Protein AF-A0A6P0WKL6-F1 (afdb_monomer)

pLDDT: mean 79.98, std 20.11, range [25.52, 97.69]

Secondary structure (DSSP, 8-state):
---PPPP---S--HHHHHHTTHHHHHHHHHHHHHHHHHHHTTS-TT-HHHHHHHHHHHHHHTTT-HHHHHHHHHHHHHHHHHS---HHHHHHHHHHHHHHS---HHHHHHHHHHHHHHHHHHT--SS-HHHHHHHHHHHHHHHHHHHHHHHHHHHHHHHS---HHHHHHHHH---HHHHHHHHHHHHH-S-HHHHHHHHTT-

Sequence (202 aa):
MSFFFPTVHGLIDTHLMKKFGLVSAFSILNSQFSILNSQFSILHFLNPFAIMTMAHLTTLMTQGKPQVRRQGKWELVRRLLEKGYHQEDIRKLFRLLDWMMTLPEELQLSFEEQLSRYQQERRMPLLSHMEIRGMQRGIKQGTLQNARESVLEVLTVRFEVVPSEMIEAINQIEDVSVLKQLHRQAIAISSMVEFQQLLSQS

Radius of gyration: 26.89 Å; Cα contacts (8 Å, |Δi|>4): 106; chains: 1; bounding box: 66×45×66 Å

Mean predicted aligned error: 13.55 Å

Foldseek 3Di:
DDDDDDDDDDDDPPVVCVVVCVVVVVVVVVVVLVVLVVVLVPPPLPDLVSLLVQLLVLQVVCVVPQVSLLVSLLVSLVSLQVDPDDLVVNLVSNVSSPVSSDHDPVSVVVSVVVVVVVCVVVVNDSDDPVRVVVVVVVVLVVLLVVLLVLLVVLLCVQVVDDDPVVNVLSVPDSDSVVSVVLNVCSNVDDDPVVSVVVSVVD

Structure (mmCIF, N/CA/C/O backbone):
data_AF-A0A6P0WKL6-F1
#
_entry.id   AF-A0A6P0WKL6-F1
#
loop_
_atom_site.group_PDB
_atom_site.id
_atom_site.type_symbol
_atom_site.label_atom_id
_atom_site.label_alt_id
_atom_site.label_comp_id
_atom_site.label_asym_id
_atom_site.label_entity_id
_atom_site.label_seq_id
_atom_site.pdbx_PDB_ins_code
_atom_site.Cartn_x
_atom_site.Cartn_y
_atom_site.Cartn_z
_atom_site.occupancy
_atom_site.B_iso_or_equiv
_atom_site.auth_seq_id
_atom_site.auth_comp_id
_atom_site.auth_asym_id
_atom_site.auth_atom_id
_atom_site.pdbx_PDB_model_num
ATOM 1 N N . MET A 1 1 ? 37.614 -3.689 -23.099 1.00 32.69 1 MET A N 1
ATOM 2 C CA . MET A 1 1 ? 37.334 -4.281 -21.774 1.00 32.69 1 MET A CA 1
ATOM 3 C C . MET A 1 1 ? 36.076 -5.120 -21.906 1.00 32.69 1 MET A C 1
ATOM 5 O O . MET A 1 1 ? 34.991 -4.574 -22.050 1.00 32.69 1 MET A O 1
ATOM 9 N N . SER A 1 2 ? 36.254 -6.432 -22.012 1.00 27.62 2 SER A N 1
ATOM 10 C CA . SER A 1 2 ? 35.192 -7.398 -22.295 1.00 27.62 2 SER A CA 1
ATOM 11 C C . SER A 1 2 ? 34.494 -7.771 -20.989 1.00 27.62 2 SER A C 1
ATOM 13 O O . SER A 1 2 ? 35.140 -8.315 -20.099 1.00 27.62 2 SER A O 1
ATOM 15 N N . PHE A 1 3 ? 33.201 -7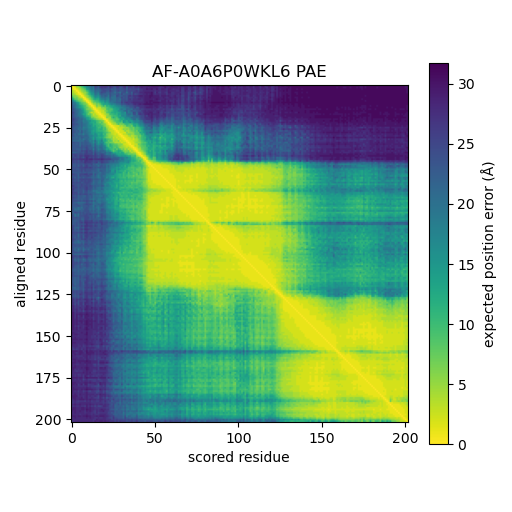.471 -20.853 1.00 27.50 3 PHE A N 1
ATOM 16 C CA . PHE A 1 3 ? 32.415 -7.923 -19.704 1.00 27.50 3 PHE A CA 1
ATOM 17 C C . PHE A 1 3 ? 31.776 -9.278 -20.013 1.00 27.50 3 PHE A C 1
ATOM 19 O O . PHE A 1 3 ? 30.907 -9.401 -20.873 1.00 27.50 3 PHE A O 1
ATOM 26 N N . PHE A 1 4 ? 32.270 -10.289 -19.306 1.00 25.52 4 PHE A N 1
ATOM 27 C CA . PHE A 1 4 ? 31.799 -11.666 -19.277 1.00 25.52 4 PHE A CA 1
ATOM 28 C C . PHE A 1 4 ? 30.691 -11.762 -18.216 1.00 25.52 4 PHE A C 1
ATOM 30 O O . PHE A 1 4 ? 30.934 -11.413 -17.062 1.00 25.52 4 PHE A O 1
ATOM 37 N N . PHE A 1 5 ? 29.486 -12.204 -18.580 1.00 27.88 5 PHE A N 1
ATOM 38 C CA . PHE A 1 5 ? 28.443 -12.543 -17.602 1.00 27.88 5 PHE A CA 1
ATOM 39 C C . PHE A 1 5 ? 28.405 -14.066 -17.402 1.00 27.88 5 PHE A C 1
ATOM 41 O O . PHE A 1 5 ? 28.408 -14.794 -18.396 1.00 27.88 5 PHE A O 1
ATOM 48 N N . PRO A 1 6 ? 28.381 -14.564 -16.152 1.00 31.72 6 PRO A N 1
ATOM 49 C CA . PRO A 1 6 ? 28.393 -15.991 -15.871 1.00 31.72 6 PRO A CA 1
ATOM 50 C C . PRO A 1 6 ? 27.015 -16.614 -16.118 1.00 31.72 6 PRO A C 1
ATOM 52 O O . PRO A 1 6 ? 25.974 -16.067 -15.753 1.00 31.72 6 PRO A O 1
ATOM 55 N N . THR A 1 7 ? 27.028 -17.787 -16.740 1.00 32.84 7 THR A N 1
ATOM 56 C CA . THR A 1 7 ? 25.864 -18.623 -17.028 1.00 32.84 7 THR A CA 1
ATOM 57 C C . THR A 1 7 ? 25.325 -19.235 -15.735 1.00 32.84 7 THR A C 1
ATOM 59 O O . THR A 1 7 ? 26.005 -20.040 -15.103 1.00 32.84 7 THR A O 1
ATOM 62 N N . VAL A 1 8 ? 24.087 -18.914 -15.354 1.00 35.00 8 VAL A N 1
ATOM 63 C CA . VAL A 1 8 ? 23.354 -19.690 -14.342 1.00 35.00 8 VAL A CA 1
ATOM 64 C C . VAL A 1 8 ? 22.876 -20.979 -15.014 1.00 35.00 8 VAL A C 1
ATOM 66 O O . VAL A 1 8 ? 21.925 -20.980 -15.792 1.00 35.00 8 VAL A O 1
ATOM 69 N N . HIS A 1 9 ? 23.599 -22.070 -14.771 1.00 39.22 9 HIS A N 1
ATOM 70 C CA . HIS A 1 9 ? 23.202 -23.431 -15.126 1.00 39.22 9 HIS A CA 1
ATOM 71 C C . HIS A 1 9 ? 22.378 -24.007 -13.970 1.00 39.22 9 HIS A C 1
ATOM 73 O O . HIS A 1 9 ? 22.909 -24.213 -12.882 1.00 39.22 9 HIS A O 1
ATOM 79 N N . GLY A 1 10 ? 21.088 -24.263 -14.195 1.00 33.56 10 GLY A N 1
ATOM 80 C CA . GLY A 1 10 ? 20.245 -24.927 -13.203 1.00 33.56 10 GLY A CA 1
ATOM 81 C C . GLY A 1 10 ? 18.769 -24.982 -13.584 1.00 33.56 10 GLY A C 1
ATOM 82 O O . GLY A 1 10 ? 18.023 -24.065 -13.268 1.00 33.56 10 GLY A O 1
ATOM 83 N N . LEU A 1 11 ? 18.374 -26.095 -14.213 1.00 39.62 11 LEU A N 1
ATOM 84 C CA . LEU A 1 11 ? 17.009 -26.645 -14.276 1.00 39.62 11 LEU A CA 1
ATOM 85 C C . LEU A 1 11 ? 15.924 -25.845 -15.020 1.00 39.62 11 LEU A C 1
ATOM 87 O O . LEU A 1 11 ? 14.875 -25.545 -14.465 1.00 39.62 11 LEU A O 1
ATOM 91 N N . ILE A 1 12 ? 16.102 -25.635 -16.327 1.00 39.91 12 ILE A N 1
ATOM 92 C CA . ILE A 1 12 ? 14.967 -25.647 -17.267 1.00 39.91 12 ILE A CA 1
ATOM 93 C C . ILE A 1 12 ? 15.423 -26.415 -18.509 1.00 39.91 12 ILE A C 1
ATOM 95 O O . ILE A 1 12 ? 16.375 -26.004 -19.174 1.00 39.91 12 ILE A O 1
ATOM 99 N N . ASP A 1 13 ? 14.778 -27.546 -18.800 1.00 41.06 13 ASP A N 1
ATOM 100 C CA . ASP A 1 13 ? 15.107 -28.405 -19.940 1.00 41.06 13 ASP A CA 1
ATOM 101 C C . ASP A 1 13 ? 15.069 -27.617 -21.258 1.00 41.06 13 ASP A C 1
ATOM 103 O O . ASP A 1 13 ? 14.016 -27.335 -21.840 1.00 41.06 13 ASP A O 1
ATOM 107 N N . THR A 1 14 ? 16.257 -27.302 -21.774 1.00 46.88 14 THR A N 1
ATOM 108 C CA . THR A 1 14 ? 16.478 -26.632 -23.067 1.00 46.88 14 THR A CA 1
ATOM 109 C C . THR A 1 14 ? 15.868 -27.411 -24.237 1.00 46.88 14 THR A C 1
ATOM 111 O O . THR A 1 14 ? 15.530 -26.836 -25.276 1.00 46.88 14 THR A O 1
ATOM 114 N N . HIS A 1 15 ? 15.654 -28.713 -24.047 1.00 41.97 15 HIS A N 1
ATOM 115 C CA . HIS A 1 15 ? 14.990 -29.597 -24.993 1.00 41.97 15 HIS A CA 1
ATOM 116 C C . HIS A 1 15 ? 13.472 -29.356 -25.077 1.00 41.97 15 HIS A C 1
ATOM 118 O O . HIS A 1 15 ? 12.895 -29.445 -26.164 1.00 41.97 15 HIS A O 1
ATOM 124 N N . LEU A 1 16 ? 12.828 -28.988 -23.962 1.00 44.69 16 LEU A N 1
ATOM 125 C CA . LEU A 1 16 ? 11.401 -28.656 -23.917 1.00 44.69 16 LEU A CA 1
ATOM 126 C C . LEU A 1 16 ? 11.142 -27.292 -24.571 1.00 44.69 16 LEU A C 1
ATOM 128 O O . LEU A 1 16 ? 10.207 -27.146 -25.355 1.00 44.69 16 LEU A O 1
ATOM 132 N N . MET A 1 17 ? 12.024 -26.312 -24.349 1.00 39.69 17 MET A N 1
ATOM 133 C CA . MET A 1 17 ? 11.878 -24.970 -24.931 1.00 39.69 17 MET A CA 1
ATOM 134 C C . MET A 1 17 ? 12.090 -24.927 -26.454 1.00 39.69 17 MET A C 1
ATOM 136 O O . MET A 1 17 ? 11.450 -24.122 -27.136 1.00 39.69 17 MET A O 1
ATOM 140 N N . LYS A 1 18 ? 12.942 -25.803 -27.013 1.00 44.91 18 LYS A N 1
ATOM 141 C CA . LYS A 1 18 ? 13.108 -25.943 -28.473 1.00 44.91 18 LYS A CA 1
ATOM 142 C C . LYS A 1 18 ? 11.879 -26.556 -29.150 1.00 44.91 18 LYS A C 1
ATOM 144 O O . LYS A 1 18 ? 11.554 -26.156 -30.263 1.00 44.91 18 LYS A O 1
ATOM 149 N N . LYS A 1 19 ? 11.173 -27.476 -28.480 1.00 47.38 19 LYS A N 1
ATOM 150 C CA . LYS A 1 19 ? 9.998 -28.168 -29.039 1.00 47.38 19 LYS A CA 1
ATOM 151 C C . LYS A 1 19 ? 8.784 -27.244 -29.229 1.00 47.38 19 LYS A C 1
ATOM 153 O O . LYS A 1 19 ? 7.954 -27.515 -30.087 1.00 47.38 19 LYS A O 1
ATOM 158 N N . PHE A 1 20 ? 8.714 -26.140 -28.481 1.00 46.84 20 PHE A N 1
ATOM 159 C CA . PHE A 1 20 ? 7.606 -25.173 -28.522 1.00 46.84 20 PHE A CA 1
ATOM 160 C C . PHE A 1 20 ? 7.958 -23.815 -29.164 1.00 46.84 20 PHE A C 1
ATOM 162 O O . PHE A 1 20 ? 7.172 -22.877 -29.069 1.00 46.84 20 PHE A O 1
ATOM 169 N N . GLY A 1 21 ? 9.129 -23.661 -29.801 1.00 42.75 21 GLY A N 1
ATOM 170 C CA . GLY A 1 21 ? 9.501 -22.408 -30.489 1.00 42.75 21 GLY A CA 1
ATOM 171 C C . GLY A 1 21 ? 9.683 -21.185 -29.572 1.00 42.75 21 GLY A C 1
ATOM 172 O O . GLY A 1 21 ? 9.778 -20.055 -30.046 1.00 42.75 21 GLY A O 1
ATOM 173 N N . LEU A 1 22 ? 9.758 -21.382 -28.254 1.00 41.47 22 LEU A N 1
ATOM 174 C CA . LEU A 1 22 ? 9.802 -20.285 -27.280 1.00 41.47 22 LEU A CA 1
ATOM 175 C C . LEU A 1 22 ? 11.156 -19.556 -27.271 1.00 41.47 22 LEU A C 1
ATOM 177 O O . LEU A 1 22 ? 11.210 -18.361 -26.984 1.00 41.47 22 LEU A O 1
ATOM 181 N N . VAL A 1 23 ? 12.242 -20.241 -27.652 1.00 44.62 23 VAL A N 1
ATOM 182 C CA . VAL A 1 23 ? 13.595 -19.654 -27.725 1.00 44.62 23 VAL A CA 1
ATOM 183 C C . VAL A 1 23 ? 13.702 -18.611 -28.844 1.00 44.62 23 VAL A C 1
ATOM 185 O O . VAL A 1 23 ? 14.289 -17.551 -28.632 1.00 44.62 23 VAL A O 1
ATOM 188 N N . SER A 1 24 ? 13.101 -18.867 -30.013 1.00 44.03 24 SER A N 1
ATOM 189 C CA . SER A 1 24 ? 13.113 -17.908 -31.126 1.00 44.03 24 SER A CA 1
ATOM 190 C C . SER A 1 24 ? 12.190 -16.727 -30.851 1.00 44.03 24 SER A C 1
ATOM 192 O O . SER A 1 24 ? 12.566 -15.588 -31.102 1.00 44.03 24 SER A O 1
ATOM 194 N N . ALA A 1 25 ? 11.018 -16.962 -30.254 1.00 39.62 25 ALA A N 1
ATOM 195 C CA . ALA A 1 25 ? 10.121 -15.885 -29.856 1.00 39.62 25 ALA A CA 1
ATOM 196 C C . ALA A 1 25 ? 10.793 -14.933 -28.852 1.00 39.62 25 ALA A C 1
ATOM 198 O O . ALA A 1 25 ? 10.660 -13.720 -28.987 1.00 39.62 25 ALA A O 1
ATOM 199 N N . PHE A 1 26 ? 11.563 -15.462 -27.894 1.00 44.88 26 PHE A N 1
ATOM 200 C CA . PHE A 1 26 ? 12.317 -14.657 -26.931 1.00 44.88 26 PHE A CA 1
ATOM 201 C C . PHE A 1 26 ? 13.481 -13.892 -27.584 1.00 44.88 26 PHE A C 1
ATOM 203 O O . PHE A 1 26 ? 13.660 -12.706 -27.313 1.00 44.88 26 PHE A O 1
ATOM 210 N N . SER A 1 27 ? 14.239 -14.513 -28.499 1.00 43.62 27 SER A N 1
ATOM 211 C CA . SER A 1 27 ? 15.333 -13.825 -29.206 1.00 43.62 27 SER A CA 1
ATOM 212 C C . SER A 1 27 ? 14.828 -12.742 -30.163 1.00 43.62 27 SER A C 1
ATOM 214 O O . SER A 1 27 ? 15.423 -11.670 -30.245 1.00 43.62 27 SER A O 1
ATOM 216 N N . ILE A 1 28 ? 13.717 -12.995 -30.861 1.00 51.38 28 ILE A N 1
ATOM 217 C CA . ILE A 1 28 ? 13.076 -12.044 -31.778 1.00 51.38 28 ILE A CA 1
ATOM 218 C C . ILE A 1 28 ? 12.510 -10.865 -30.992 1.00 51.38 28 ILE A C 1
ATOM 220 O O . ILE A 1 28 ? 12.702 -9.721 -31.388 1.00 51.38 28 ILE A O 1
ATOM 224 N N . LEU A 1 29 ? 11.868 -11.119 -29.853 1.00 53.69 29 LEU A N 1
ATOM 225 C CA . LEU A 1 29 ? 11.311 -10.062 -29.015 1.00 53.69 29 LEU A CA 1
ATOM 226 C C . LEU A 1 29 ? 12.414 -9.205 -28.378 1.00 53.69 29 LEU A C 1
ATOM 228 O O . LEU A 1 29 ? 12.297 -7.985 -28.371 1.00 53.69 29 LEU A O 1
ATOM 232 N N . ASN A 1 30 ? 13.526 -9.815 -27.952 1.00 52.91 30 ASN A N 1
ATOM 233 C CA . ASN A 1 30 ? 14.712 -9.082 -27.494 1.00 52.91 30 ASN A CA 1
ATOM 234 C C . ASN A 1 30 ? 15.363 -8.268 -28.619 1.00 52.91 30 ASN A C 1
ATOM 236 O O . ASN A 1 30 ? 15.808 -7.145 -28.393 1.00 52.91 30 ASN A O 1
ATOM 240 N N . SER A 1 31 ? 15.391 -8.801 -29.842 1.00 56.03 31 SER A N 1
ATOM 241 C CA . SER A 1 31 ? 15.875 -8.077 -31.018 1.00 56.03 31 SER A CA 1
ATOM 242 C C . SER A 1 31 ? 14.968 -6.890 -31.359 1.00 56.03 31 SER A C 1
ATOM 244 O O . SER A 1 31 ? 15.469 -5.784 -31.538 1.00 56.03 31 SER A O 1
ATOM 246 N N . GLN A 1 32 ? 13.643 -7.061 -31.341 1.00 54.44 32 GLN A N 1
ATOM 247 C CA . GLN A 1 32 ? 12.685 -5.967 -31.536 1.00 54.44 32 GLN A CA 1
ATOM 248 C C . GLN A 1 32 ? 12.795 -4.909 -30.433 1.00 54.44 32 GLN A C 1
ATOM 250 O O . GLN A 1 32 ? 12.773 -3.717 -30.732 1.00 54.44 32 GLN A O 1
ATOM 255 N N . PHE A 1 33 ? 13.004 -5.321 -29.180 1.00 57.12 33 PHE A N 1
ATOM 256 C CA . PHE A 1 33 ? 13.246 -4.403 -28.066 1.00 57.12 33 PHE A CA 1
ATOM 257 C C . PHE A 1 33 ? 14.570 -3.640 -28.229 1.00 57.12 33 PHE A C 1
ATOM 259 O O . PHE A 1 33 ? 14.638 -2.440 -27.968 1.00 57.12 33 PHE A O 1
ATOM 266 N N . SER A 1 34 ? 15.621 -4.304 -28.721 1.00 54.59 34 SER A N 1
ATOM 267 C CA . SER A 1 34 ? 16.910 -3.683 -29.053 1.00 54.59 34 SER A CA 1
ATOM 268 C C . SER A 1 34 ? 16.786 -2.663 -30.193 1.00 54.59 34 SER A C 1
ATOM 270 O O . SER A 1 34 ? 17.328 -1.562 -30.090 1.00 54.59 34 SER A O 1
ATOM 272 N N . ILE A 1 35 ? 16.011 -2.979 -31.233 1.00 56.84 35 ILE A N 1
ATOM 273 C CA . ILE A 1 35 ? 15.744 -2.089 -32.373 1.00 56.84 35 ILE A CA 1
ATOM 274 C C . ILE A 1 35 ? 14.929 -0.871 -31.931 1.00 56.84 35 ILE A C 1
ATOM 276 O O . ILE A 1 35 ? 15.291 0.257 -32.263 1.00 56.84 35 ILE A O 1
ATOM 280 N N . LEU A 1 36 ? 13.882 -1.074 -31.128 1.00 55.75 36 LEU A N 1
ATOM 281 C CA . LEU A 1 36 ? 13.100 0.014 -30.545 1.00 55.75 36 LEU A CA 1
ATOM 282 C C . LEU A 1 36 ? 13.996 0.905 -29.674 1.00 55.75 36 LEU A C 1
ATOM 284 O O . LEU A 1 36 ? 14.029 2.119 -29.823 1.00 55.75 36 LEU A O 1
ATOM 288 N N . ASN A 1 37 ? 14.831 0.309 -28.828 1.00 55.28 37 ASN A N 1
ATOM 289 C CA . ASN A 1 37 ? 15.793 1.060 -28.031 1.00 55.28 37 ASN A CA 1
ATOM 290 C C . ASN A 1 37 ? 16.779 1.871 -28.882 1.00 55.28 37 ASN A C 1
ATOM 292 O O . ASN A 1 37 ? 17.113 2.992 -28.508 1.00 55.28 37 ASN A O 1
ATOM 296 N N . SER A 1 38 ? 17.219 1.337 -30.023 1.00 55.62 38 SER A N 1
ATOM 297 C CA . SER A 1 38 ? 18.120 2.026 -30.947 1.00 55.62 38 SER A CA 1
ATOM 298 C C . SER A 1 38 ? 17.438 3.206 -31.651 1.00 55.62 38 SER A C 1
ATOM 300 O O . SER A 1 38 ? 17.971 4.312 -31.605 1.00 55.62 38 SER A O 1
ATOM 302 N N . GLN A 1 39 ? 16.234 3.025 -32.206 1.00 52.44 39 GLN A N 1
ATOM 303 C CA . GLN A 1 39 ? 15.504 4.078 -32.931 1.00 52.44 39 GLN A CA 1
ATOM 304 C C . GLN A 1 39 ? 15.119 5.266 -32.035 1.00 52.44 39 GLN A C 1
ATOM 306 O O . GLN A 1 39 ? 15.159 6.415 -32.468 1.00 52.44 39 GLN A O 1
ATOM 311 N N . PHE A 1 40 ? 14.822 5.014 -30.758 1.00 55.62 40 PHE A N 1
ATOM 312 C CA . PHE A 1 40 ? 14.459 6.062 -29.800 1.00 55.62 40 PHE A CA 1
ATOM 313 C C . PHE A 1 40 ? 15.667 6.757 -29.151 1.00 55.62 40 PHE A C 1
ATOM 315 O O . PHE A 1 40 ? 15.492 7.798 -28.522 1.00 55.62 40 PHE A O 1
ATOM 322 N N . SER A 1 41 ? 16.895 6.268 -29.374 1.00 50.41 41 SER A N 1
ATOM 323 C CA . SER A 1 41 ? 18.142 6.988 -29.042 1.00 50.41 41 SER A CA 1
ATOM 324 C C . SER A 1 41 ? 18.213 8.370 -29.703 1.00 50.41 41 SER A C 1
ATOM 326 O O . SER A 1 41 ? 18.932 9.252 -29.250 1.00 50.41 41 S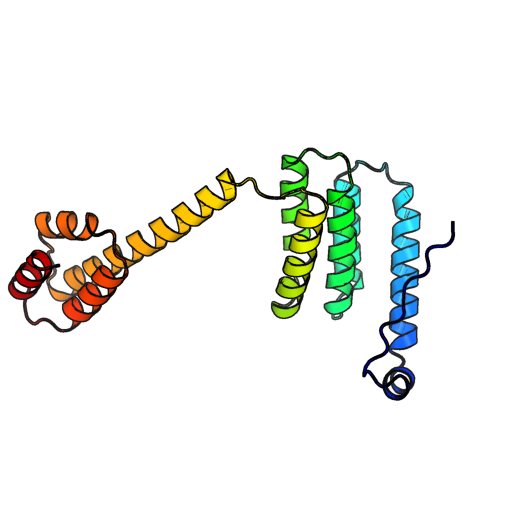ER A O 1
ATOM 328 N N . ILE A 1 42 ? 17.486 8.544 -30.808 1.00 47.16 42 ILE A N 1
ATOM 329 C CA . ILE A 1 42 ? 17.488 9.753 -31.635 1.00 47.16 42 ILE A CA 1
ATOM 330 C C . ILE A 1 42 ? 16.551 10.827 -31.043 1.00 47.16 42 ILE A C 1
ATOM 332 O O . ILE A 1 42 ? 16.693 12.013 -31.338 1.00 47.16 42 ILE A O 1
ATOM 336 N N . LEU A 1 43 ? 15.630 10.451 -30.146 1.00 47.28 43 LEU A N 1
ATOM 337 C CA . LEU A 1 43 ? 14.780 11.391 -29.418 1.00 47.28 43 LEU A CA 1
ATOM 338 C C . LEU A 1 43 ? 15.515 11.863 -28.158 1.00 47.28 43 LEU A C 1
ATOM 340 O O . LEU A 1 43 ? 15.853 11.075 -27.280 1.00 47.28 43 LEU A O 1
ATOM 344 N N . HIS A 1 44 ? 15.781 13.168 -28.100 1.00 52.59 44 HIS A N 1
ATOM 345 C CA . HIS A 1 44 ? 16.633 13.838 -27.116 1.00 52.59 44 HIS A CA 1
ATOM 346 C C . HIS A 1 44 ? 16.504 13.263 -25.688 1.00 52.59 44 HIS A C 1
ATOM 348 O O . HIS A 1 44 ? 15.435 13.274 -25.074 1.00 52.59 44 HIS A O 1
ATOM 354 N N . PHE A 1 45 ? 17.632 12.777 -25.165 1.00 53.16 45 PHE A N 1
ATOM 355 C CA . PHE A 1 45 ? 17.818 11.875 -24.019 1.00 53.16 45 PHE A CA 1
ATOM 356 C C . PHE A 1 45 ? 17.391 12.373 -22.622 1.00 53.16 45 PHE A C 1
ATOM 358 O O . PHE A 1 45 ? 17.765 11.751 -21.624 1.00 53.16 45 PHE A O 1
ATOM 365 N N . LEU A 1 46 ? 16.610 13.449 -22.552 1.00 59.06 46 LEU A N 1
ATOM 366 C CA . LEU A 1 46 ? 15.996 14.012 -21.345 1.00 59.06 46 LEU A CA 1
ATOM 367 C C . LEU A 1 46 ? 14.485 14.237 -21.511 1.00 59.06 46 LEU A C 1
ATOM 369 O O . LEU A 1 46 ? 13.846 14.780 -20.614 1.00 59.06 46 LEU A O 1
ATOM 373 N N . ASN A 1 47 ? 13.875 13.812 -22.620 1.00 77.62 47 ASN A N 1
ATOM 374 C CA . ASN A 1 47 ? 12.461 14.065 -22.855 1.00 77.62 47 ASN A CA 1
ATOM 375 C C . ASN A 1 47 ? 11.560 13.043 -22.112 1.00 77.62 47 ASN A C 1
ATOM 377 O O . ASN A 1 47 ? 11.544 11.871 -22.500 1.00 77.62 47 ASN A O 1
ATOM 381 N N . PRO A 1 48 ? 10.762 13.455 -21.102 1.00 79.50 48 PRO A N 1
ATOM 382 C CA . PRO A 1 48 ? 9.823 12.561 -20.416 1.00 79.50 48 PRO A CA 1
ATOM 383 C C . PRO A 1 48 ? 8.816 11.901 -21.370 1.00 79.50 48 PRO A C 1
ATOM 385 O O . PRO A 1 48 ? 8.445 10.747 -21.164 1.00 79.50 48 PRO A O 1
ATOM 388 N N . PHE A 1 49 ? 8.431 12.571 -22.460 1.00 81.19 49 PHE A N 1
ATOM 389 C CA . PHE A 1 49 ? 7.538 12.006 -23.473 1.00 81.19 49 PHE A CA 1
ATOM 390 C C . PHE A 1 49 ? 8.150 10.798 -24.186 1.00 81.19 49 PHE A C 1
ATOM 392 O O . PHE A 1 49 ? 7.424 9.873 -24.534 1.00 81.19 49 PHE A O 1
ATOM 399 N N . ALA A 1 50 ? 9.474 10.748 -24.365 1.00 81.56 50 ALA A N 1
ATOM 400 C CA . ALA A 1 50 ? 10.125 9.585 -24.967 1.00 81.56 50 ALA A CA 1
ATOM 401 C C . ALA A 1 50 ? 9.984 8.346 -24.068 1.00 81.56 50 ALA A C 1
ATOM 403 O O . ALA A 1 50 ? 9.651 7.267 -24.554 1.00 81.56 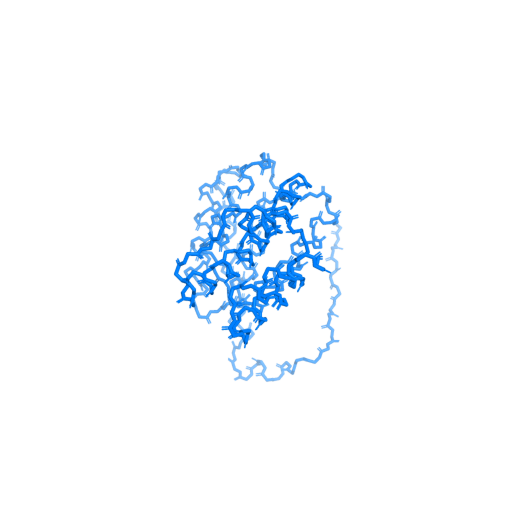50 ALA A O 1
ATOM 404 N N . ILE A 1 51 ? 10.159 8.512 -22.752 1.00 83.44 51 ILE A N 1
ATOM 405 C CA . ILE A 1 51 ? 9.965 7.438 -21.767 1.00 83.44 51 ILE A CA 1
ATOM 406 C C . ILE A 1 51 ? 8.510 6.958 -21.783 1.00 83.44 51 ILE A C 1
ATOM 408 O O . ILE A 1 51 ? 8.264 5.752 -21.819 1.00 83.44 51 ILE A O 1
ATOM 412 N N . MET A 1 52 ? 7.552 7.887 -21.825 1.00 87.38 52 MET A N 1
ATOM 413 C CA . MET A 1 52 ? 6.128 7.547 -21.865 1.00 87.38 52 MET A CA 1
ATOM 414 C C . MET A 1 52 ? 5.731 6.816 -23.151 1.00 87.38 52 MET A C 1
ATOM 416 O O . MET A 1 52 ? 5.029 5.809 -23.092 1.00 87.38 52 MET A O 1
ATOM 420 N N . THR A 1 53 ? 6.221 7.266 -24.307 1.00 87.25 53 THR A N 1
ATOM 421 C CA . THR A 1 53 ? 5.987 6.590 -25.590 1.00 87.25 53 THR A CA 1
ATOM 422 C C . THR A 1 53 ? 6.566 5.180 -25.575 1.00 87.25 53 THR A C 1
ATOM 424 O O . THR A 1 53 ? 5.894 4.233 -25.975 1.00 87.25 53 THR A O 1
ATOM 427 N N . MET A 1 54 ? 7.781 5.010 -25.048 1.00 85.19 54 MET A N 1
ATOM 428 C CA . MET A 1 54 ? 8.402 3.691 -24.928 1.00 85.19 54 MET A CA 1
ATOM 429 C C . MET A 1 54 ? 7.618 2.763 -24.003 1.00 85.19 54 MET A C 1
ATOM 431 O O . MET A 1 54 ? 7.447 1.587 -24.323 1.00 85.19 54 MET A O 1
ATOM 435 N N . ALA A 1 55 ? 7.100 3.278 -22.889 1.00 89.94 55 ALA A N 1
ATOM 436 C CA . ALA A 1 55 ? 6.244 2.516 -21.989 1.00 89.94 55 ALA A CA 1
ATOM 437 C C . ALA A 1 55 ? 4.963 2.054 -22.687 1.00 89.94 55 ALA A C 1
ATOM 439 O O . ALA A 1 55 ? 4.638 0.867 -22.653 1.00 89.94 55 ALA A O 1
ATOM 440 N N . HIS A 1 56 ? 4.293 2.965 -23.396 1.00 87.50 56 HIS A N 1
ATOM 441 C CA . HIS A 1 56 ? 3.077 2.659 -24.139 1.00 87.50 56 HIS A CA 1
ATOM 442 C C . HIS A 1 56 ? 3.316 1.579 -25.203 1.00 87.50 56 HIS A C 1
ATOM 444 O O . HIS A 1 56 ? 2.635 0.553 -25.221 1.00 87.50 56 HIS A O 1
ATOM 450 N N . LEU A 1 57 ? 4.343 1.763 -26.035 1.00 89.50 57 LEU A N 1
ATOM 451 C CA . LEU A 1 57 ? 4.740 0.801 -27.063 1.00 89.50 57 LEU A CA 1
ATOM 452 C C . LEU A 1 57 ? 5.101 -0.561 -26.459 1.00 89.50 57 LEU A C 1
ATOM 454 O O . LEU A 1 57 ? 4.670 -1.600 -26.962 1.00 89.50 57 LEU A O 1
ATOM 458 N N . THR A 1 58 ? 5.836 -0.571 -25.346 1.00 85.31 58 THR A N 1
ATOM 459 C CA . THR A 1 58 ? 6.186 -1.809 -24.640 1.00 85.31 58 THR A CA 1
ATOM 460 C C . THR A 1 58 ? 4.938 -2.524 -24.127 1.00 85.31 58 THR A C 1
ATOM 462 O O . THR A 1 58 ? 4.821 -3.739 -24.292 1.00 85.31 58 THR A O 1
ATOM 465 N N . THR A 1 59 ? 3.971 -1.805 -23.552 1.00 91.56 59 THR A N 1
ATOM 466 C CA . THR A 1 59 ? 2.698 -2.389 -23.101 1.00 91.56 59 THR A CA 1
ATOM 467 C C . THR A 1 59 ? 1.931 -3.035 -24.255 1.00 91.56 59 THR A C 1
ATOM 469 O O . THR A 1 59 ? 1.451 -4.163 -24.091 1.00 91.56 59 THR A O 1
ATOM 472 N N . LEU A 1 60 ? 1.868 -2.370 -25.416 1.00 91.31 60 LEU A N 1
ATOM 473 C CA . LEU A 1 60 ? 1.218 -2.889 -26.626 1.00 91.31 60 LEU A CA 1
ATOM 474 C C . LEU A 1 60 ? 1.905 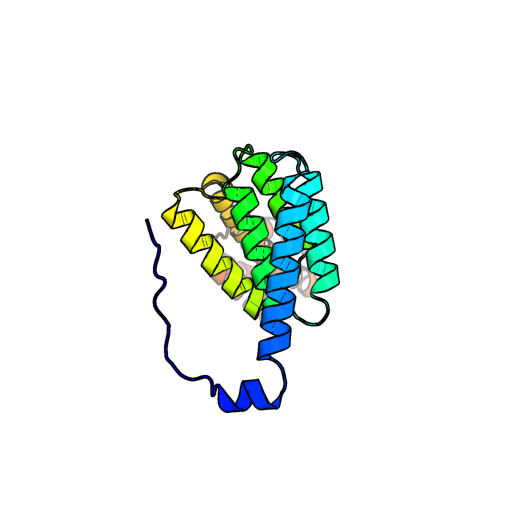-4.159 -27.151 1.00 91.31 60 LEU A C 1
ATOM 476 O O . LEU A 1 60 ? 1.240 -5.157 -27.411 1.00 91.31 60 LEU A O 1
ATOM 480 N N . MET A 1 61 ? 3.236 -4.164 -27.244 1.00 87.75 61 MET A N 1
ATOM 481 C CA . MET A 1 61 ? 3.998 -5.305 -27.778 1.00 87.75 61 MET A CA 1
ATOM 482 C C . MET A 1 61 ? 4.043 -6.520 -26.842 1.00 87.75 61 MET A C 1
ATOM 484 O O . MET A 1 61 ? 4.318 -7.640 -27.276 1.00 87.75 61 MET A O 1
ATOM 488 N N . THR A 1 62 ? 3.779 -6.317 -25.550 1.00 91.06 62 THR A N 1
ATOM 489 C CA . THR A 1 62 ? 3.837 -7.366 -24.517 1.00 91.06 62 THR A CA 1
ATOM 490 C C . THR A 1 62 ? 2.458 -7.851 -24.068 1.00 91.06 62 THR A C 1
ATOM 492 O O . THR A 1 62 ? 2.334 -8.487 -23.019 1.00 91.06 62 THR A O 1
ATOM 495 N N . GLN A 1 63 ? 1.404 -7.578 -24.845 1.00 87.88 63 GLN A N 1
ATOM 496 C CA . GLN A 1 63 ? 0.076 -8.145 -24.596 1.00 87.88 63 GLN A CA 1
ATOM 497 C C . GLN A 1 63 ? 0.139 -9.680 -24.507 1.00 87.88 63 GLN A C 1
ATOM 499 O O . GLN A 1 63 ? 0.799 -10.342 -25.308 1.00 87.88 63 GLN A O 1
ATOM 504 N N . GLY A 1 64 ? -0.492 -10.239 -23.470 1.00 89.75 64 GLY A N 1
ATOM 505 C CA . GLY A 1 64 ? -0.455 -11.676 -23.171 1.00 89.75 64 GLY A CA 1
ATOM 506 C C . GLY A 1 64 ? 0.909 -12.222 -22.718 1.00 89.75 64 GLY A C 1
ATOM 507 O O . GLY A 1 64 ? 1.036 -13.424 -22.509 1.00 89.75 64 GLY A O 1
ATOM 508 N N . LYS A 1 65 ? 1.937 -11.375 -22.552 1.00 93.62 65 LYS A N 1
ATOM 509 C CA . LYS A 1 65 ? 3.316 -11.776 -22.210 1.00 93.62 65 LYS A CA 1
ATOM 510 C C . LYS A 1 65 ? 3.832 -11.000 -20.986 1.00 93.62 65 LYS A C 1
ATOM 512 O O . LYS A 1 65 ? 4.764 -10.199 -21.106 1.00 93.62 6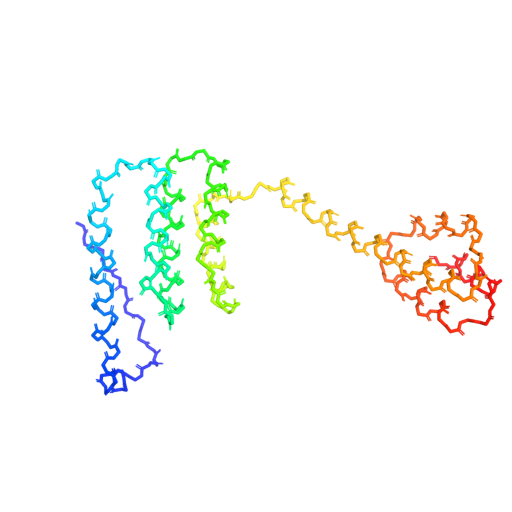5 LYS A O 1
ATOM 517 N N . PRO A 1 66 ? 3.258 -11.223 -19.790 1.00 92.06 66 PRO A N 1
ATOM 518 C CA . PRO A 1 66 ? 3.523 -10.389 -18.616 1.00 92.06 66 PRO A CA 1
ATOM 519 C C . PRO A 1 66 ? 4.974 -10.486 -18.108 1.00 92.06 66 PRO A C 1
ATOM 521 O O . PRO A 1 66 ? 5.511 -9.507 -17.598 1.00 92.06 66 PRO A O 1
ATOM 524 N N . GLN A 1 67 ? 5.654 -11.615 -18.335 1.00 90.31 67 GLN A N 1
ATOM 525 C CA . GLN A 1 67 ? 7.079 -11.778 -18.011 1.00 90.31 67 GLN A CA 1
ATOM 526 C C . GLN A 1 67 ? 7.979 -10.838 -18.822 1.00 90.31 67 GLN A C 1
ATOM 528 O O . GLN A 1 67 ? 8.873 -10.190 -18.280 1.00 90.31 67 GLN A O 1
ATOM 533 N N . VAL A 1 68 ? 7.706 -10.715 -20.122 1.00 90.12 68 VAL A N 1
ATOM 534 C CA . VAL A 1 68 ? 8.442 -9.796 -20.998 1.00 90.12 68 VAL A CA 1
ATOM 535 C C . VAL A 1 68 ? 8.125 -8.355 -20.611 1.00 90.12 68 VAL A C 1
ATOM 537 O O . VAL A 1 68 ? 9.022 -7.519 -20.544 1.00 90.12 68 VAL A O 1
ATOM 540 N N . ARG A 1 69 ? 6.858 -8.063 -20.285 1.00 94.00 69 ARG A N 1
ATOM 541 C CA . ARG A 1 69 ? 6.462 -6.740 -19.793 1.00 94.00 69 ARG A CA 1
ATOM 542 C C . ARG A 1 69 ? 7.233 -6.347 -18.537 1.00 94.00 69 ARG A C 1
ATOM 544 O O . ARG A 1 69 ? 7.684 -5.210 -18.458 1.00 94.00 69 ARG A O 1
ATOM 551 N N . ARG A 1 70 ? 7.424 -7.276 -17.592 1.00 94.75 70 ARG A N 1
ATOM 552 C CA . ARG A 1 70 ? 8.215 -7.046 -16.373 1.00 94.75 70 ARG A CA 1
ATOM 553 C C . ARG A 1 70 ? 9.650 -6.644 -16.708 1.00 94.75 70 ARG A C 1
ATOM 555 O O . ARG A 1 70 ? 10.153 -5.670 -16.155 1.00 94.75 70 ARG A O 1
ATOM 562 N N . GLN A 1 71 ? 10.285 -7.352 -17.642 1.00 90.50 71 GLN A N 1
ATOM 563 C CA . GLN A 1 71 ? 11.633 -7.015 -18.096 1.00 90.50 71 GLN A CA 1
ATOM 564 C C . GLN A 1 71 ? 11.681 -5.631 -18.766 1.00 90.50 71 GLN A C 1
ATOM 566 O O . GLN A 1 71 ? 12.528 -4.813 -18.418 1.00 90.50 71 GLN A O 1
ATOM 571 N N . GLY A 1 72 ? 10.737 -5.328 -19.661 1.00 89.31 72 GLY A N 1
ATOM 572 C CA . GLY A 1 72 ? 10.659 -4.012 -20.301 1.00 89.31 72 GLY A CA 1
ATOM 573 C C . GLY A 1 72 ? 10.425 -2.874 -19.298 1.00 89.31 72 GLY A C 1
ATOM 574 O O . GLY A 1 72 ? 11.090 -1.841 -19.367 1.00 89.31 72 GLY A O 1
ATOM 575 N N . LYS A 1 73 ? 9.542 -3.085 -18.312 1.00 93.88 73 LYS A N 1
ATOM 576 C CA . LYS A 1 73 ? 9.293 -2.147 -17.205 1.00 93.88 73 LYS A CA 1
ATOM 577 C C . LYS A 1 73 ? 10.569 -1.890 -16.406 1.00 93.88 73 LYS A C 1
ATOM 579 O O . LYS A 1 73 ? 10.896 -0.737 -16.134 1.00 93.88 73 LYS A O 1
ATOM 584 N N . TRP A 1 74 ? 11.323 -2.944 -16.089 1.00 93.81 74 TRP A N 1
ATOM 585 C CA . TRP A 1 74 ? 12.621 -2.832 -15.425 1.00 93.81 74 TRP A CA 1
ATOM 586 C C . TRP A 1 74 ? 13.609 -1.972 -16.212 1.00 93.81 74 TRP A C 1
ATOM 588 O O . TRP A 1 74 ? 14.202 -1.052 -15.651 1.00 93.81 74 TRP A O 1
ATOM 598 N N . GLU A 1 75 ? 13.762 -2.220 -17.510 1.00 89.50 75 GLU A N 1
ATOM 599 C CA . GLU A 1 75 ? 14.700 -1.463 -18.340 1.00 89.50 75 GLU A CA 1
ATOM 600 C C . GLU A 1 75 ? 14.324 0.024 -18.433 1.00 89.50 75 GLU A C 1
ATOM 602 O O . GLU A 1 75 ? 15.204 0.885 -18.361 1.00 89.50 75 GLU A O 1
ATOM 607 N N . LEU A 1 76 ? 13.030 0.342 -18.525 1.00 90.19 76 LEU A N 1
ATOM 608 C CA . LEU A 1 76 ? 12.545 1.725 -18.550 1.00 90.19 76 LEU A CA 1
ATOM 609 C C . LEU A 1 76 ? 12.738 2.437 -17.212 1.00 90.19 76 LEU A C 1
ATOM 611 O O . LEU A 1 76 ? 13.224 3.568 -17.193 1.00 90.19 76 LEU A O 1
ATOM 615 N N . VAL A 1 77 ? 12.413 1.781 -16.096 1.00 91.44 77 VAL A N 1
ATOM 616 C CA . VAL A 1 77 ? 12.600 2.352 -14.756 1.00 91.44 77 VAL A CA 1
ATOM 617 C C . VAL A 1 77 ? 14.079 2.545 -14.453 1.00 91.44 77 VAL A C 1
ATOM 619 O O . VAL A 1 77 ? 14.473 3.612 -13.994 1.00 91.44 77 VAL A O 1
ATOM 622 N N . ARG A 1 78 ? 14.927 1.567 -14.778 1.00 88.06 78 ARG A N 1
ATOM 623 C CA . ARG A 1 78 ? 16.375 1.706 -14.623 1.00 88.06 78 ARG A CA 1
ATOM 624 C C . ARG A 1 78 ? 16.905 2.906 -15.407 1.00 88.06 78 ARG A C 1
ATOM 626 O O . ARG A 1 78 ? 17.643 3.709 -14.845 1.00 88.06 78 ARG A O 1
ATOM 633 N N . ARG A 1 79 ? 16.490 3.074 -16.667 1.00 85.50 79 ARG A N 1
ATOM 634 C CA . ARG A 1 79 ? 16.863 4.250 -17.468 1.00 85.50 79 ARG A CA 1
ATOM 635 C C . ARG A 1 79 ? 16.371 5.539 -16.833 1.00 85.50 79 ARG A C 1
ATOM 637 O O . ARG A 1 79 ? 17.154 6.466 -16.723 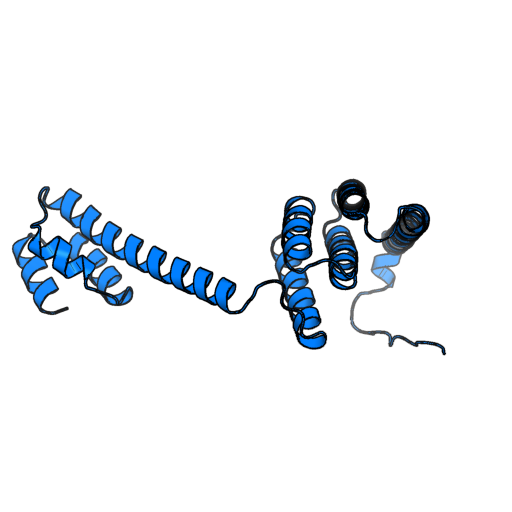1.00 85.50 79 ARG A O 1
ATOM 644 N N . LEU A 1 80 ? 15.114 5.597 -16.396 1.00 86.81 80 LEU A N 1
ATOM 645 C CA . LEU A 1 80 ? 14.558 6.763 -15.705 1.00 86.81 80 LEU A CA 1
ATOM 646 C C . LEU A 1 80 ? 15.416 7.165 -14.493 1.00 86.81 80 LEU A C 1
ATOM 648 O O . LEU A 1 80 ? 15.685 8.347 -14.308 1.00 86.81 80 LEU A O 1
ATOM 652 N N . LEU A 1 81 ? 15.862 6.183 -13.708 1.00 86.12 81 LEU A N 1
ATOM 653 C CA . LEU A 1 81 ? 16.707 6.372 -12.528 1.00 86.12 81 LEU A CA 1
ATOM 654 C C . LEU A 1 81 ? 18.147 6.790 -12.869 1.00 86.12 81 LEU A C 1
ATOM 656 O O . LEU A 1 81 ? 18.739 7.597 -12.163 1.00 86.12 81 LEU A O 1
ATOM 660 N N . GLU A 1 82 ? 18.726 6.252 -13.940 1.00 84.25 82 GLU A N 1
ATOM 661 C CA . GLU A 1 82 ? 20.085 6.598 -14.384 1.00 84.25 82 GLU A CA 1
ATOM 662 C C . GLU A 1 82 ? 20.166 7.992 -15.031 1.00 84.25 82 GLU A C 1
ATOM 664 O O . GLU A 1 82 ? 21.257 8.536 -15.213 1.00 84.25 82 GLU A O 1
ATOM 669 N N . LYS A 1 83 ? 19.027 8.587 -15.398 1.00 76.56 83 LYS A N 1
ATOM 670 C CA . LYS A 1 83 ? 18.965 9.937 -15.961 1.00 76.56 83 LYS A CA 1
ATOM 671 C C . LYS A 1 83 ? 19.063 10.995 -14.865 1.00 76.56 83 LYS A C 1
ATOM 673 O O . LYS A 1 83 ? 18.544 10.830 -13.770 1.00 76.56 83 LYS A O 1
ATOM 678 N N . GLY A 1 84 ? 19.664 12.135 -15.204 1.00 72.81 84 GLY A N 1
ATOM 679 C CA . GLY A 1 84 ? 19.810 13.295 -14.316 1.00 72.81 84 GLY A CA 1
ATOM 680 C C . GLY A 1 84 ? 18.517 14.082 -14.070 1.00 72.81 84 GLY A C 1
ATOM 681 O O . GLY A 1 84 ? 18.570 15.304 -13.985 1.00 72.81 84 GLY A O 1
ATOM 682 N N . TYR A 1 85 ? 17.361 13.416 -14.015 1.00 84.06 85 TYR A N 1
ATOM 683 C CA . TYR A 1 85 ? 16.102 14.052 -13.635 1.00 84.06 85 TYR A CA 1
ATOM 684 C C . TYR A 1 85 ? 16.117 14.432 -12.154 1.00 84.06 85 TYR A C 1
ATOM 686 O O . TYR A 1 85 ? 16.726 13.754 -11.324 1.00 84.06 85 TYR A O 1
ATOM 694 N N . HIS A 1 86 ? 15.381 15.484 -11.802 1.00 85.25 86 HIS A N 1
ATOM 695 C CA . HIS A 1 86 ? 15.115 15.782 -10.402 1.00 85.25 86 HIS A CA 1
ATOM 696 C C . HIS A 1 86 ? 14.268 14.669 -9.773 1.00 85.25 86 HIS A C 1
ATOM 698 O O . HIS A 1 86 ? 13.415 14.062 -10.423 1.00 85.25 86 HIS A O 1
ATOM 704 N N . GLN A 1 87 ? 14.475 14.416 -8.479 1.00 82.69 87 GLN A N 1
ATOM 705 C CA . GLN A 1 87 ? 13.826 13.313 -7.763 1.00 82.69 87 GLN A CA 1
ATOM 706 C C . GLN A 1 87 ? 12.289 13.380 -7.835 1.00 82.69 87 GLN A C 1
ATOM 708 O O . GLN A 1 87 ? 11.628 12.347 -7.916 1.00 82.69 87 GLN A O 1
ATOM 713 N N . GLU A 1 88 ? 11.707 14.583 -7.851 1.00 84.69 88 GLU A N 1
ATOM 714 C CA . GLU A 1 88 ? 10.260 14.768 -8.012 1.00 84.69 88 GLU A CA 1
ATOM 715 C C . GLU A 1 88 ? 9.745 14.310 -9.378 1.00 84.69 88 GLU A C 1
ATOM 717 O O . GLU A 1 88 ? 8.705 13.653 -9.453 1.00 84.69 88 GLU A O 1
ATOM 722 N N . ASP A 1 89 ? 10.477 14.613 -10.447 1.00 87.38 89 ASP A N 1
ATOM 723 C CA . ASP A 1 89 ? 10.104 14.213 -11.802 1.00 87.38 89 ASP A CA 1
ATOM 724 C C . ASP A 1 89 ? 10.262 12.708 -11.980 1.00 87.38 89 ASP A C 1
ATOM 726 O O . ASP A 1 89 ? 9.377 12.060 -12.538 1.00 87.38 89 ASP A O 1
ATOM 730 N N . ILE A 1 90 ? 11.318 12.125 -11.401 1.00 88.12 90 ILE A N 1
ATOM 731 C CA . ILE A 1 90 ? 11.481 10.671 -11.321 1.00 88.12 90 ILE A CA 1
ATOM 732 C C . ILE A 1 90 ? 10.255 10.040 -10.654 1.00 88.12 90 ILE A C 1
ATOM 734 O O . ILE A 1 90 ? 9.703 9.085 -11.194 1.00 88.12 90 ILE A O 1
ATOM 738 N N . ARG A 1 91 ? 9.778 10.572 -9.519 1.00 88.12 91 ARG A N 1
ATOM 739 C CA . ARG A 1 91 ? 8.578 10.040 -8.846 1.00 88.12 91 ARG A CA 1
ATOM 740 C C . ARG A 1 91 ? 7.332 10.142 -9.723 1.00 88.12 91 ARG A C 1
ATOM 742 O O . ARG A 1 91 ? 6.582 9.173 -9.808 1.00 88.12 91 ARG A O 1
ATOM 749 N N . LYS A 1 92 ? 7.092 11.292 -10.363 1.00 89.69 92 LYS A N 1
ATOM 750 C CA . LYS A 1 92 ? 5.925 11.496 -11.242 1.00 89.69 92 LYS A CA 1
ATOM 751 C C . LYS A 1 92 ? 5.953 10.523 -12.423 1.00 89.69 92 LYS A C 1
ATOM 753 O O . LYS A 1 92 ? 4.965 9.839 -12.671 1.00 89.69 92 LYS A O 1
ATOM 758 N N . LEU A 1 93 ? 7.093 10.414 -13.101 1.00 90.56 93 LEU A N 1
ATOM 759 C CA . LEU A 1 93 ? 7.272 9.526 -14.250 1.00 90.56 93 LEU A CA 1
ATOM 760 C C . LEU A 1 93 ? 7.190 8.055 -13.849 1.00 90.56 93 LEU A C 1
ATOM 762 O O . LEU A 1 93 ? 6.536 7.275 -14.533 1.00 90.56 93 LEU A O 1
ATOM 766 N N . PHE A 1 94 ? 7.776 7.680 -12.711 1.00 91.38 94 PHE A N 1
ATOM 767 C CA . PHE A 1 94 ? 7.676 6.324 -12.184 1.00 91.38 94 PHE A CA 1
ATOM 768 C C . PHE A 1 94 ? 6.218 5.921 -11.926 1.00 91.38 94 PHE A C 1
ATOM 770 O O . PHE A 1 94 ? 5.816 4.843 -12.348 1.00 91.38 94 PHE A O 1
ATOM 777 N N . ARG A 1 95 ? 5.399 6.794 -11.317 1.00 91.38 95 ARG A N 1
ATOM 778 C CA . ARG A 1 95 ? 3.962 6.521 -11.107 1.00 91.38 95 ARG A CA 1
ATOM 779 C C . ARG A 1 95 ? 3.223 6.285 -12.424 1.00 91.38 95 ARG A C 1
ATOM 781 O O . ARG A 1 95 ? 2.398 5.382 -12.510 1.00 91.38 95 ARG A O 1
ATOM 788 N N . LEU A 1 96 ? 3.527 7.079 -13.451 1.00 92.69 96 LEU A N 1
ATOM 789 C CA . LEU A 1 96 ? 2.918 6.919 -14.772 1.00 92.69 96 LEU A CA 1
ATOM 790 C C . LEU A 1 96 ? 3.343 5.604 -15.439 1.00 92.69 96 LEU A C 1
ATOM 792 O O . LEU A 1 96 ? 2.501 4.915 -16.013 1.00 92.69 96 LEU A O 1
ATOM 796 N N . LEU A 1 97 ? 4.625 5.237 -15.340 1.00 91.94 97 LEU A N 1
ATOM 797 C CA . LEU A 1 97 ? 5.131 3.948 -15.818 1.00 91.94 97 LEU A CA 1
ATOM 798 C C . LEU A 1 97 ? 4.448 2.778 -15.109 1.00 91.94 97 LEU A C 1
ATOM 800 O O . LEU A 1 97 ? 4.031 1.825 -15.763 1.00 91.94 97 LEU A O 1
ATOM 804 N N . ASP A 1 98 ? 4.335 2.853 -13.784 1.00 92.19 98 ASP A N 1
ATOM 805 C CA . ASP A 1 98 ? 3.769 1.789 -12.963 1.00 92.19 98 ASP A CA 1
ATOM 806 C C . ASP A 1 98 ? 2.288 1.551 -13.280 1.00 92.19 98 ASP A C 1
ATOM 808 O O . ASP A 1 98 ? 1.888 0.408 -13.507 1.00 92.19 98 ASP A O 1
ATOM 812 N N . TRP A 1 99 ? 1.515 2.633 -13.429 1.00 93.00 99 TRP A N 1
ATOM 813 C CA . TRP A 1 99 ? 0.110 2.555 -13.825 1.00 93.00 99 TRP A CA 1
ATOM 814 C C . TRP A 1 99 ? -0.073 2.003 -15.247 1.00 93.00 99 TRP A C 1
ATOM 816 O O . TRP A 1 99 ? -0.931 1.155 -15.478 1.00 93.00 99 TRP A O 1
ATOM 826 N N . MET A 1 100 ? 0.751 2.443 -16.201 1.00 92.00 100 MET A N 1
ATOM 827 C CA . MET A 1 100 ? 0.625 2.066 -17.615 1.00 92.00 100 MET A CA 1
ATOM 828 C C . MET A 1 100 ? 1.117 0.644 -17.917 1.00 92.00 100 MET A C 1
ATOM 830 O O . MET A 1 100 ? 0.630 -0.010 -18.843 1.00 92.00 100 MET A O 1
ATOM 834 N N . MET A 1 101 ? 2.108 0.166 -17.167 1.00 94.56 101 MET A N 1
ATOM 835 C CA . MET A 1 101 ? 2.726 -1.149 -17.337 1.00 94.56 101 MET A CA 1
ATOM 836 C C . MET A 1 101 ? 2.332 -2.080 -16.190 1.00 94.56 101 MET A C 1
ATOM 838 O O . MET A 1 101 ? 3.186 -2.582 -15.453 1.00 94.56 101 MET A O 1
ATOM 842 N N . THR A 1 102 ? 1.029 -2.316 -16.037 1.00 93.94 102 THR A N 1
ATOM 843 C CA . THR A 1 102 ? 0.494 -3.201 -14.997 1.00 93.94 102 THR A CA 1
ATOM 844 C C . THR A 1 102 ? 1.007 -4.633 -15.166 1.00 93.94 102 THR A C 1
ATOM 846 O O . THR A 1 102 ? 1.053 -5.174 -16.284 1.00 93.94 102 THR A O 1
ATOM 849 N N . LEU A 1 103 ? 1.378 -5.243 -14.041 1.00 95.00 103 LEU A N 1
ATOM 850 C CA . LEU A 1 103 ? 1.867 -6.613 -13.933 1.00 95.00 103 LEU A CA 1
ATOM 851 C C . LEU A 1 103 ? 0.947 -7.437 -13.016 1.00 95.00 103 LEU A C 1
ATOM 853 O O . LEU A 1 103 ? 0.348 -6.868 -12.105 1.00 95.00 103 LEU A O 1
ATOM 857 N N . PRO A 1 104 ? 0.849 -8.765 -13.222 1.00 96.12 104 PRO A N 1
ATOM 858 C CA . PRO A 1 104 ? 0.323 -9.680 -12.211 1.00 96.12 104 PRO A CA 1
ATOM 859 C C . PRO A 1 104 ? 1.094 -9.550 -10.893 1.00 96.12 104 PRO A C 1
ATOM 861 O O . PRO A 1 104 ? 2.295 -9.276 -10.917 1.00 96.12 104 PRO A O 1
ATOM 864 N N . GLU A 1 105 ? 0.422 -9.799 -9.770 1.00 93.69 105 GLU A N 1
ATOM 865 C CA . GLU A 1 105 ? 0.938 -9.566 -8.413 1.00 93.69 105 GLU A CA 1
ATOM 866 C C . GLU A 1 105 ? 2.319 -10.193 -8.172 1.00 93.69 105 GLU A C 1
ATOM 868 O O . GLU A 1 105 ? 3.258 -9.490 -7.809 1.00 93.69 105 GLU A O 1
ATOM 873 N N . GLU A 1 106 ? 2.495 -11.476 -8.497 1.00 94.50 106 GLU A N 1
ATOM 874 C CA . GLU A 1 106 ? 3.779 -12.181 -8.350 1.00 94.50 106 GLU A CA 1
ATOM 875 C C . GLU A 1 106 ? 4.929 -11.486 -9.104 1.00 94.50 106 GLU A C 1
ATOM 877 O O . GLU A 1 106 ? 6.062 -11.384 -8.628 1.00 94.50 106 GLU A O 1
ATOM 882 N N . LEU A 1 107 ? 4.639 -10.962 -10.299 1.00 94.88 107 LEU A N 1
ATOM 883 C CA . LEU A 1 107 ? 5.630 -10.280 -11.127 1.00 94.88 107 LEU A CA 1
ATOM 884 C C . LEU A 1 107 ? 5.894 -8.857 -10.661 1.00 94.88 107 LEU A C 1
ATOM 886 O O . LEU A 1 107 ? 7.030 -8.399 -10.787 1.00 94.88 107 LEU A O 1
ATOM 890 N N . GLN A 1 108 ? 4.884 -8.185 -10.115 1.00 95.75 108 GLN A N 1
ATOM 891 C CA . GLN A 1 108 ? 5.046 -6.885 -9.483 1.00 95.75 108 GLN A CA 1
ATOM 892 C C . GLN A 1 108 ? 5.940 -7.000 -8.238 1.00 95.75 108 GLN A C 1
ATOM 894 O O . GLN A 1 108 ? 6.915 -6.259 -8.145 1.00 95.75 108 GLN A O 1
ATOM 899 N N . LEU A 1 109 ? 5.711 -7.995 -7.372 1.00 93.19 109 LEU A N 1
ATOM 900 C CA . LEU A 1 109 ? 6.551 -8.262 -6.196 1.00 93.19 109 LEU A CA 1
ATOM 901 C C . LEU A 1 109 ? 8.014 -8.505 -6.592 1.00 93.19 109 LEU A C 1
ATOM 903 O O . LEU A 1 109 ? 8.921 -7.832 -6.103 1.00 93.19 109 LEU A O 1
ATOM 907 N N . SER A 1 110 ? 8.253 -9.392 -7.563 1.00 93.56 110 SER A N 1
ATOM 908 C CA . SER A 1 110 ? 9.621 -9.659 -8.037 1.00 93.56 110 SER A CA 1
ATOM 909 C C . SER A 1 110 ? 10.301 -8.427 -8.665 1.00 93.56 110 SER A C 1
ATOM 911 O O . SER A 1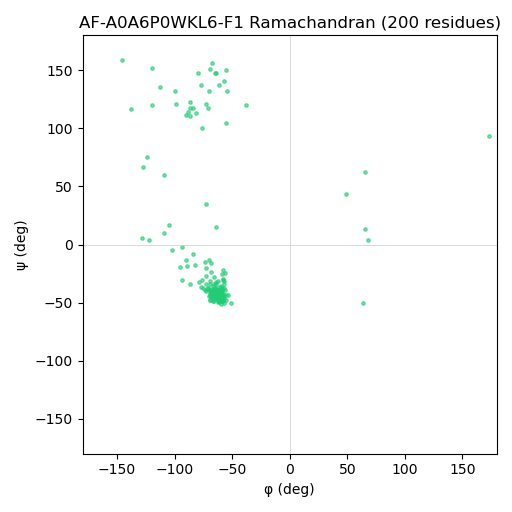 110 ? 11.523 -8.271 -8.588 1.00 93.56 110 SER A O 1
ATOM 913 N N . PHE A 1 111 ? 9.529 -7.535 -9.297 1.00 94.75 111 PHE A N 1
ATOM 914 C CA . PHE A 1 111 ? 10.020 -6.263 -9.828 1.00 94.75 111 PHE A CA 1
ATOM 915 C C . PHE A 1 111 ? 10.382 -5.282 -8.703 1.00 94.75 111 PHE A C 1
ATOM 917 O O . PHE A 1 111 ? 11.448 -4.669 -8.756 1.00 94.75 111 PHE A O 1
ATOM 924 N N . GLU A 1 112 ? 9.546 -5.164 -7.673 1.00 93.19 112 GLU A N 1
ATOM 925 C CA . GLU A 1 112 ? 9.779 -4.297 -6.513 1.00 93.19 112 GLU A CA 1
ATOM 926 C C . GLU A 1 112 ? 11.011 -4.729 -5.710 1.00 93.19 112 GLU A C 1
ATOM 928 O O . GLU A 1 112 ? 11.836 -3.890 -5.345 1.00 93.19 112 GLU A O 1
ATOM 933 N N . GLU A 1 113 ? 11.220 -6.033 -5.520 1.00 91.69 113 GLU A N 1
ATOM 934 C CA . GLU A 1 113 ? 12.435 -6.572 -4.897 1.00 91.69 113 GLU A CA 1
ATOM 935 C C . GLU A 1 113 ? 13.700 -6.239 -5.701 1.00 91.69 113 GLU A C 1
ATOM 937 O O . GLU A 1 113 ? 14.747 -5.884 -5.148 1.00 91.69 113 GLU A O 1
ATOM 942 N N . GLN A 1 114 ? 13.627 -6.362 -7.030 1.00 93.38 114 GLN A N 1
ATOM 943 C CA . GLN A 1 114 ? 14.723 -5.993 -7.924 1.00 93.38 114 GLN A CA 1
ATOM 944 C C . GLN A 1 114 ? 15.024 -4.488 -7.848 1.00 93.38 114 GLN A C 1
ATOM 946 O O . GLN A 1 114 ? 16.190 -4.099 -7.747 1.00 93.38 114 GLN A O 1
ATOM 951 N N . LEU A 1 115 ? 13.985 -3.653 -7.846 1.00 91.88 115 LEU A N 1
ATOM 952 C CA . LEU A 1 115 ? 14.097 -2.204 -7.723 1.00 91.88 115 LEU A CA 1
ATOM 953 C C . LEU A 1 115 ? 14.698 -1.792 -6.376 1.00 91.88 115 LEU A C 1
ATOM 955 O O . LEU A 1 115 ? 15.632 -0.994 -6.353 1.00 91.88 115 LEU A O 1
ATOM 959 N N . SER A 1 116 ? 14.227 -2.381 -5.276 1.00 88.94 116 SER A N 1
ATOM 960 C CA . SER A 1 116 ? 14.738 -2.110 -3.930 1.00 88.94 116 SER A CA 1
ATOM 961 C C . SER A 1 116 ? 16.236 -2.406 -3.825 1.00 88.94 116 SER A C 1
ATOM 963 O O . SER A 1 116 ? 17.001 -1.558 -3.360 1.00 88.94 116 SER A O 1
ATOM 965 N N . ARG A 1 117 ? 16.692 -3.561 -4.335 1.00 89.62 117 ARG A N 1
ATOM 966 C CA . ARG A 1 117 ? 18.128 -3.902 -4.375 1.00 89.62 117 ARG A CA 1
ATOM 967 C C . ARG A 1 117 ? 18.939 -2.858 -5.140 1.00 89.62 117 ARG A C 1
ATOM 969 O O . ARG A 1 117 ? 19.934 -2.352 -4.628 1.00 89.62 117 ARG A O 1
ATOM 976 N N . TYR A 1 118 ? 18.469 -2.461 -6.320 1.00 90.19 118 TYR A N 1
ATOM 977 C CA . TYR A 1 118 ? 19.144 -1.447 -7.128 1.00 90.19 118 TYR A CA 1
ATOM 978 C C . TYR A 1 118 ? 19.226 -0.082 -6.427 1.00 90.19 118 TYR A C 1
ATOM 980 O O . TYR A 1 118 ? 20.263 0.581 -6.460 1.00 90.19 118 TYR A O 1
ATOM 988 N N . GLN A 1 119 ? 18.152 0.336 -5.752 1.00 87.00 119 GLN A N 1
ATOM 989 C CA . GLN A 1 119 ? 18.128 1.584 -4.987 1.00 87.00 119 GLN A CA 1
ATOM 990 C C . GLN A 1 119 ? 19.093 1.562 -3.801 1.00 87.00 119 GLN A C 1
ATOM 992 O O . GLN A 1 119 ? 19.711 2.588 -3.516 1.00 87.00 119 GLN A O 1
ATOM 997 N N . GLN A 1 120 ? 19.234 0.416 -3.130 1.00 85.94 120 GLN A N 1
ATOM 998 C CA . GLN A 1 120 ? 20.187 0.224 -2.035 1.00 85.94 120 GLN A CA 1
ATOM 999 C C . GLN A 1 120 ? 21.632 0.301 -2.539 1.00 85.94 120 GLN A C 1
ATOM 1001 O O . GLN A 1 120 ? 22.427 1.069 -1.995 1.00 85.94 120 GLN A O 1
ATOM 1006 N N . GLU A 1 121 ? 21.955 -0.418 -3.617 1.00 88.31 121 GLU A N 1
ATOM 1007 C CA . GLU A 1 121 ? 23.289 -0.423 -4.239 1.00 88.31 121 GLU A CA 1
ATOM 1008 C C . GLU A 1 121 ? 23.720 0.974 -4.707 1.00 88.31 121 GLU A C 1
ATOM 1010 O O . GLU A 1 121 ? 24.872 1.373 -4.542 1.00 88.31 121 GLU A O 1
ATOM 1015 N N . ARG A 1 122 ? 22.783 1.744 -5.270 1.00 84.31 122 ARG A N 1
ATOM 1016 C CA . ARG A 1 122 ? 23.029 3.091 -5.805 1.00 84.31 122 ARG A CA 1
ATOM 1017 C C . ARG A 1 122 ? 22.751 4.220 -4.810 1.00 84.31 122 ARG A C 1
ATOM 1019 O O . ARG A 1 122 ? 22.963 5.379 -5.155 1.00 84.31 122 ARG A O 1
ATOM 1026 N N . ARG A 1 123 ? 22.284 3.903 -3.596 1.00 81.69 123 ARG A N 1
ATOM 1027 C CA . ARG A 1 123 ? 21.849 4.864 -2.560 1.00 81.69 123 ARG A CA 1
ATOM 1028 C C . ARG A 1 123 ? 20.888 5.938 -3.096 1.00 81.69 123 ARG A C 1
ATOM 1030 O O . ARG A 1 123 ? 21.020 7.115 -2.770 1.00 81.69 123 ARG A O 1
ATOM 1037 N N . MET A 1 124 ? 19.917 5.531 -3.916 1.00 78.12 124 MET A N 1
ATOM 1038 C CA . MET A 1 124 ? 18.991 6.440 -4.607 1.00 78.12 124 MET A CA 1
ATOM 1039 C C . MET A 1 124 ? 17.511 6.133 -4.309 1.00 78.12 124 MET A C 1
ATOM 1041 O O . MET A 1 124 ? 16.790 5.558 -5.128 1.00 78.12 124 MET A O 1
ATOM 1045 N N . PRO A 1 125 ? 17.012 6.490 -3.118 1.00 77.88 125 PRO A N 1
ATOM 1046 C CA . PRO A 1 125 ? 15.645 6.157 -2.743 1.00 77.88 125 PRO A CA 1
ATOM 1047 C C . PRO A 1 125 ? 14.618 6.973 -3.555 1.00 77.88 125 PRO A C 1
ATOM 1049 O O . PRO A 1 125 ? 14.720 8.195 -3.675 1.00 77.88 125 PRO A O 1
ATOM 1052 N N . LEU A 1 126 ? 13.596 6.299 -4.100 1.00 80.19 126 LEU A N 1
ATOM 1053 C CA . LEU A 1 126 ? 12.469 6.946 -4.799 1.00 80.19 126 LEU A CA 1
ATOM 1054 C C . LEU A 1 126 ? 11.617 7.778 -3.832 1.00 80.19 126 LEU A C 1
ATOM 1056 O O . LEU A 1 126 ? 11.135 8.848 -4.196 1.00 80.19 126 LEU A O 1
ATOM 1060 N N . LEU A 1 127 ? 11.461 7.295 -2.599 1.00 77.31 127 LEU A N 1
ATOM 1061 C CA . LEU A 1 127 ? 10.750 7.970 -1.519 1.00 77.31 127 LEU A CA 1
ATOM 1062 C C . LEU A 1 127 ? 11.735 8.365 -0.422 1.00 77.31 127 LEU A C 1
ATOM 1064 O O . LEU A 1 127 ? 12.582 7.574 -0.016 1.00 77.31 127 LEU A O 1
ATOM 1068 N N . SER A 1 128 ? 11.613 9.584 0.083 1.00 78.06 128 SER A N 1
ATOM 1069 C CA . SER A 1 128 ? 12.355 10.038 1.254 1.00 78.06 128 SER A CA 1
ATOM 1070 C C . SER A 1 128 ? 11.907 9.299 2.521 1.00 78.06 128 SER A C 1
ATOM 1072 O O . SER A 1 128 ? 10.767 8.846 2.642 1.00 78.06 128 SER A O 1
ATOM 1074 N N . HIS A 1 129 ? 12.779 9.243 3.532 1.00 78.88 129 HIS A N 1
ATOM 1075 C CA . HIS A 1 129 ? 12.417 8.693 4.844 1.00 78.88 129 HIS A CA 1
ATOM 1076 C C . HIS A 1 129 ? 11.228 9.422 5.490 1.00 78.88 129 HIS A C 1
ATOM 1078 O O . HIS A 1 129 ? 10.473 8.812 6.245 1.00 78.88 129 HIS A O 1
ATOM 1084 N N . MET A 1 130 ? 11.050 10.716 5.199 1.00 79.44 130 MET A N 1
ATOM 1085 C CA . MET A 1 130 ? 9.901 11.488 5.674 1.00 79.44 130 MET A CA 1
ATOM 1086 C C . MET A 1 130 ? 8.601 11.035 5.006 1.00 79.44 130 MET A C 1
ATOM 1088 O O . MET A 1 130 ? 7.615 10.844 5.711 1.00 79.44 130 MET A O 1
ATOM 1092 N N . GLU A 1 131 ? 8.606 10.798 3.691 1.00 80.56 131 GLU A N 1
ATOM 1093 C CA . GLU A 1 131 ? 7.447 10.261 2.961 1.00 80.56 131 GLU A CA 1
ATOM 1094 C C . GLU A 1 131 ? 7.070 8.862 3.467 1.00 80.56 131 GLU A C 1
ATOM 1096 O O . GLU A 1 131 ? 5.904 8.612 3.768 1.00 80.56 131 GLU A O 1
ATOM 1101 N N . ILE A 1 132 ? 8.056 7.977 3.656 1.00 78.25 132 ILE A N 1
ATOM 1102 C CA . ILE A 1 132 ? 7.834 6.630 4.210 1.00 78.25 132 ILE A CA 1
ATOM 1103 C C . ILE A 1 132 ? 7.230 6.722 5.616 1.00 78.25 132 ILE A C 1
ATOM 1105 O O . ILE A 1 132 ? 6.228 6.073 5.915 1.00 78.25 132 ILE A O 1
ATOM 1109 N N . ARG A 1 133 ? 7.803 7.566 6.485 1.00 83.06 133 ARG A N 1
ATOM 1110 C CA . ARG A 1 133 ? 7.288 7.781 7.843 1.00 83.06 133 ARG A CA 1
ATOM 1111 C C . ARG A 1 133 ? 5.875 8.364 7.825 1.00 83.06 133 ARG A C 1
ATOM 1113 O O . ARG A 1 133 ? 5.055 7.966 8.646 1.00 83.06 133 ARG A O 1
ATOM 1120 N N . GLY A 1 134 ? 5.589 9.290 6.912 1.00 89.69 134 GLY A N 1
ATOM 1121 C CA . GLY A 1 134 ? 4.260 9.862 6.711 1.00 89.69 134 GLY A CA 1
ATOM 1122 C C . GLY A 1 134 ? 3.235 8.795 6.334 1.00 89.69 134 GLY A C 1
ATOM 1123 O O . GLY A 1 134 ? 2.191 8.706 6.971 1.00 89.69 134 GLY A O 1
ATOM 1124 N N . MET A 1 135 ? 3.573 7.919 5.385 1.00 86.88 135 MET A N 1
ATOM 1125 C CA . MET A 1 135 ? 2.723 6.796 4.982 1.00 86.88 135 MET A CA 1
ATOM 1126 C C . MET A 1 135 ? 2.486 5.815 6.135 1.00 86.88 135 MET A C 1
ATOM 1128 O O . MET A 1 135 ? 1.346 5.457 6.413 1.00 86.88 135 MET A O 1
ATOM 1132 N N . GLN A 1 136 ? 3.538 5.433 6.865 1.00 87.38 136 GLN A N 1
ATOM 1133 C CA . GLN A 1 136 ? 3.414 4.555 8.033 1.00 87.38 136 GLN A CA 1
ATOM 1134 C C . GLN A 1 136 ? 2.533 5.168 9.128 1.00 87.38 136 GLN A C 1
ATOM 1136 O O . GLN A 1 136 ? 1.711 4.468 9.715 1.00 87.38 136 GLN A O 1
ATOM 1141 N N . ARG A 1 137 ? 2.682 6.472 9.402 1.00 90.69 137 ARG A N 1
ATOM 1142 C CA . ARG A 1 137 ? 1.812 7.199 10.339 1.00 90.69 137 ARG A CA 1
ATOM 1143 C C . ARG A 1 137 ? 0.366 7.215 9.853 1.00 90.69 137 ARG A C 1
ATOM 1145 O O . ARG A 1 137 ? -0.513 6.917 10.648 1.00 90.69 137 ARG A O 1
ATOM 1152 N N . GLY A 1 138 ? 0.136 7.479 8.567 1.00 92.25 138 GLY A N 1
ATOM 1153 C CA . GLY A 1 138 ?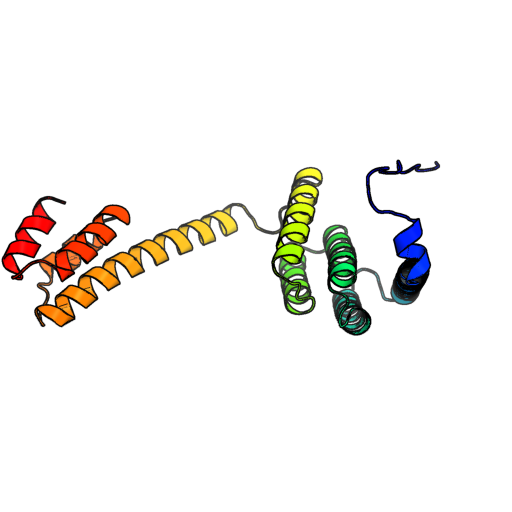 -1.196 7.453 7.962 1.00 92.25 138 GLY A CA 1
ATOM 1154 C C . GLY A 1 138 ? -1.870 6.084 8.070 1.00 92.25 138 GLY A C 1
ATOM 1155 O O . GLY A 1 138 ? -3.017 6.007 8.495 1.00 92.25 138 GLY A O 1
ATOM 1156 N N . ILE A 1 139 ? -1.147 4.996 7.783 1.00 93.44 139 ILE A N 1
ATOM 1157 C CA . ILE A 1 139 ? -1.661 3.622 7.928 1.00 93.44 139 ILE A CA 1
ATOM 1158 C C . ILE A 1 139 ? -2.007 3.323 9.389 1.00 93.44 139 ILE A C 1
ATOM 1160 O O . ILE A 1 139 ? -3.089 2.806 9.673 1.00 93.44 139 ILE A O 1
ATOM 1164 N N . LYS A 1 140 ? -1.113 3.664 10.327 1.00 91.94 140 LYS A N 1
ATOM 1165 C CA . LYS A 1 140 ? -1.361 3.474 11.763 1.00 91.94 140 LYS A CA 1
ATOM 1166 C C . LYS A 1 140 ? -2.583 4.263 12.230 1.00 91.94 140 LYS A C 1
ATOM 1168 O O . LYS A 1 140 ? -3.456 3.688 12.869 1.00 91.94 140 LYS A O 1
ATOM 1173 N N . GLN A 1 141 ? -2.670 5.541 11.865 1.00 93.50 141 GLN A N 1
ATOM 1174 C CA . GLN A 1 141 ? -3.792 6.406 12.219 1.00 93.50 141 GLN A CA 1
ATOM 1175 C C . GLN A 1 141 ? -5.107 5.907 11.611 1.00 93.50 141 GLN A C 1
ATOM 1177 O O . GLN A 1 141 ? -6.097 5.829 12.324 1.00 93.50 141 GLN A O 1
ATOM 1182 N N . GLY A 1 142 ? -5.117 5.506 10.336 1.00 95.69 142 GLY A N 1
ATOM 1183 C CA . GLY A 1 142 ? -6.308 4.953 9.685 1.00 95.69 142 GLY A CA 1
ATOM 1184 C C . GLY A 1 142 ? -6.764 3.634 10.310 1.00 95.69 142 GLY A C 1
ATOM 1185 O O . GLY A 1 142 ? -7.952 3.433 10.532 1.00 95.69 142 GLY A O 1
ATOM 1186 N N . THR A 1 143 ? -5.822 2.758 10.671 1.00 96.81 143 THR A N 1
ATOM 1187 C CA . THR A 1 143 ? -6.134 1.502 11.373 1.00 96.81 143 THR A CA 1
ATOM 1188 C C . THR A 1 143 ? -6.742 1.770 12.749 1.00 96.81 143 THR A C 1
ATOM 1190 O O . THR A 1 143 ? -7.710 1.116 13.133 1.00 96.81 143 THR A O 1
ATOM 1193 N N . LEU A 1 144 ? -6.182 2.734 13.483 1.00 97.38 144 LEU A N 1
ATOM 1194 C CA . LEU A 1 144 ? -6.658 3.124 14.805 1.00 97.38 144 LEU A CA 1
ATOM 1195 C C . LEU A 1 144 ? -8.050 3.759 14.741 1.00 97.38 144 LEU A C 1
ATOM 1197 O O . LEU A 1 144 ? -8.939 3.364 15.490 1.00 97.38 144 LEU A O 1
ATOM 1201 N N . GLN A 1 145 ? -8.246 4.692 13.810 1.00 96.94 145 GLN A N 1
ATOM 1202 C CA . GLN A 1 145 ? -9.520 5.366 13.593 1.00 96.94 145 GLN A CA 1
ATOM 1203 C C . GLN A 1 145 ? -10.622 4.368 13.229 1.00 96.94 145 GLN A C 1
ATOM 1205 O O . GLN A 1 145 ? -11.657 4.345 13.885 1.00 96.94 145 GLN A O 1
ATOM 1210 N N . ASN A 1 146 ? -10.361 3.473 12.274 1.00 97.62 146 ASN A N 1
ATOM 1211 C CA . ASN A 1 146 ? -11.316 2.440 11.877 1.00 97.62 146 ASN A CA 1
ATOM 1212 C C . ASN A 1 146 ? -11.687 1.507 13.046 1.00 97.62 146 ASN A C 1
ATOM 1214 O O . ASN A 1 146 ? -12.844 1.133 13.214 1.00 97.62 146 ASN A O 1
ATOM 1218 N N . ALA A 1 147 ? -10.717 1.140 13.893 1.00 97.69 147 ALA A N 1
ATOM 1219 C CA . ALA A 1 147 ? -10.988 0.309 15.064 1.00 97.69 147 ALA A CA 1
ATOM 1220 C C . ALA A 1 147 ? -11.882 1.024 16.095 1.00 97.69 147 ALA A C 1
ATOM 1222 O O . ALA A 1 147 ? -12.766 0.386 16.663 1.00 97.69 147 ALA A O 1
ATOM 1223 N N . ARG A 1 148 ? -11.691 2.333 16.313 1.00 97.69 148 ARG A N 1
ATOM 1224 C CA . ARG A 1 148 ? -12.560 3.155 17.178 1.00 97.69 148 ARG A CA 1
ATOM 1225 C C . ARG A 1 148 ? -13.964 3.283 16.600 1.00 97.69 148 ARG A C 1
ATOM 1227 O O . ARG A 1 148 ? -14.933 3.022 17.306 1.00 97.69 148 ARG A O 1
ATOM 1234 N N . GLU A 1 149 ? -14.060 3.625 15.318 1.00 97.38 149 GLU A N 1
ATOM 1235 C CA . GLU A 1 149 ? -15.329 3.739 14.593 1.00 97.38 149 GLU A CA 1
ATOM 1236 C C . GLU A 1 149 ? -16.118 2.433 14.652 1.00 97.38 149 GLU A C 1
ATOM 1238 O O . GLU A 1 149 ? -17.293 2.466 14.990 1.00 97.38 149 GLU A O 1
ATOM 1243 N N . SER A 1 150 ? -15.461 1.284 14.465 1.00 97.44 150 SER A N 1
ATOM 1244 C CA . SER A 1 150 ? -16.112 -0.029 14.564 1.00 97.44 150 SER A CA 1
ATOM 1245 C C . SER A 1 150 ? -16.730 -0.269 15.949 1.00 97.44 150 SER A C 1
ATOM 1247 O O . SER A 1 150 ? -17.855 -0.753 16.055 1.00 97.44 150 SER A O 1
ATOM 1249 N N . VAL A 1 151 ? -16.016 0.064 17.036 1.00 97.00 151 VAL A N 1
ATOM 1250 C CA . VAL A 1 151 ? -16.553 -0.060 18.407 1.00 97.00 151 VAL A CA 1
ATOM 1251 C C . VAL A 1 151 ? -17.774 0.842 18.580 1.00 97.00 151 VAL A C 1
ATOM 1253 O O . VAL A 1 151 ? -18.814 0.386 19.051 1.00 97.00 151 VAL A O 1
ATOM 1256 N N . LEU A 1 152 ? -17.653 2.111 18.188 1.00 96.56 152 LEU A N 1
ATOM 1257 C CA . LEU A 1 152 ? -18.723 3.097 18.321 1.00 96.56 152 LEU A CA 1
ATOM 1258 C C . LEU A 1 152 ? -19.949 2.742 17.474 1.00 96.56 152 LEU A C 1
ATOM 1260 O O . LEU A 1 152 ? -21.072 2.902 17.947 1.00 96.56 152 LEU A O 1
ATOM 1264 N N . GLU A 1 153 ? -19.752 2.222 16.264 1.00 96.62 153 GLU A N 1
ATOM 1265 C CA . GLU A 1 153 ? -20.818 1.781 15.365 1.00 96.62 153 GLU A CA 1
ATOM 1266 C C . GLU A 1 153 ? -21.631 0.650 15.999 1.00 96.62 153 GLU A C 1
ATOM 1268 O O . GLU A 1 153 ? -22.853 0.753 16.088 1.00 96.62 153 GLU A O 1
ATOM 1273 N N . VAL A 1 154 ? -20.970 -0.381 16.541 1.00 96.31 154 VAL A N 1
ATOM 1274 C CA . VAL A 1 154 ? -21.664 -1.474 17.242 1.00 96.31 154 VAL A CA 1
ATOM 1275 C C . VAL A 1 154 ? -22.456 -0.955 18.440 1.00 96.31 154 VAL A C 1
ATOM 1277 O O . VAL A 1 154 ? -23.612 -1.340 18.620 1.00 96.31 154 VAL A O 1
ATOM 1280 N N . LEU A 1 155 ? -21.865 -0.081 19.259 1.00 95.31 155 LEU A N 1
ATOM 1281 C CA . LEU A 1 155 ? -22.559 0.485 20.418 1.00 95.31 155 LEU A CA 1
ATOM 1282 C C . LEU A 1 155 ? -23.769 1.324 19.998 1.00 95.31 155 LEU A C 1
ATOM 1284 O O . LEU A 1 155 ? -24.831 1.198 20.600 1.00 95.31 155 LEU A O 1
ATOM 1288 N N . THR A 1 156 ? -23.631 2.122 18.939 1.00 94.88 156 THR A N 1
ATOM 1289 C CA . THR A 1 156 ? -24.716 2.951 18.399 1.00 94.88 156 THR A CA 1
ATOM 1290 C C . THR A 1 156 ? -25.850 2.082 17.860 1.00 94.88 156 THR A C 1
ATOM 1292 O O . THR A 1 156 ? -27.011 2.332 18.161 1.00 94.88 156 THR A O 1
ATOM 1295 N N . VAL A 1 157 ? -25.536 1.015 17.120 1.00 95.31 157 VAL A N 1
ATOM 1296 C CA . VAL A 1 157 ? -26.544 0.085 16.586 1.00 95.31 157 VAL A CA 1
ATOM 1297 C C . VAL A 1 157 ? -27.282 -0.659 17.700 1.00 95.31 157 VAL A C 1
ATOM 1299 O O . VAL A 1 157 ? -28.481 -0.898 17.583 1.00 95.31 157 VAL A O 1
ATOM 1302 N N . ARG A 1 158 ? -26.587 -1.054 18.773 1.00 93.81 158 ARG A N 1
ATOM 1303 C CA . ARG A 1 158 ? -27.180 -1.883 19.834 1.00 93.81 158 ARG A CA 1
ATOM 1304 C C . ARG A 1 158 ? -27.903 -1.096 20.917 1.00 93.81 158 ARG A C 1
ATOM 1306 O O . ARG A 1 158 ? -28.865 -1.611 21.479 1.00 93.81 158 ARG A O 1
ATOM 1313 N N . PHE A 1 159 ? -27.416 0.096 21.243 1.00 93.56 159 PHE A N 1
ATOM 1314 C CA . PHE A 1 159 ? -27.882 0.866 22.396 1.00 93.56 159 PHE A CA 1
ATOM 1315 C C . PHE A 1 159 ? -28.414 2.257 22.026 1.00 93.56 159 PHE A C 1
ATOM 1317 O O . PHE A 1 159 ? -28.787 3.004 22.925 1.00 93.56 159 PHE A O 1
ATOM 1324 N N . GLU A 1 160 ? -28.479 2.579 20.726 1.00 87.88 160 GLU A N 1
ATOM 1325 C CA . GLU A 1 160 ? -28.961 3.829 20.107 1.00 87.88 160 GLU A CA 1
ATOM 1326 C C . GLU A 1 160 ? -28.147 5.083 20.459 1.00 87.88 160 GLU A C 1
ATOM 1328 O O . GLU A 1 160 ? -27.723 5.820 19.570 1.00 87.88 160 GLU A O 1
ATOM 1333 N N . VAL A 1 161 ? -27.892 5.322 21.745 1.00 88.81 161 VAL A N 1
ATOM 1334 C CA . VAL A 1 161 ? -27.183 6.493 22.258 1.00 88.81 161 VAL A CA 1
ATOM 1335 C C . VAL A 1 161 ? -25.927 6.055 23.001 1.00 88.81 161 VAL A C 1
ATOM 1337 O O . VAL A 1 161 ? -25.988 5.366 24.018 1.00 88.81 161 VAL A O 1
ATOM 1340 N N . VAL A 1 162 ? -24.773 6.513 22.515 1.00 92.12 162 VAL A N 1
ATOM 1341 C CA . VAL A 1 162 ? -23.479 6.330 23.181 1.00 92.12 162 VAL A CA 1
ATOM 1342 C C . VAL A 1 162 ? -23.135 7.615 23.946 1.00 92.12 162 VAL A C 1
ATOM 1344 O O . VAL A 1 162 ? -23.044 8.673 23.319 1.00 92.12 162 VAL A O 1
ATOM 1347 N N . PRO A 1 163 ? -22.942 7.571 25.278 1.00 93.81 163 PRO A N 1
ATOM 1348 C CA . PRO A 1 163 ? -22.568 8.748 26.061 1.00 93.81 163 PRO A CA 1
ATOM 1349 C C . PRO A 1 163 ? -21.271 9.395 25.557 1.00 93.81 163 PRO A C 1
ATOM 1351 O O . PRO A 1 163 ? -20.308 8.695 25.240 1.00 93.81 163 PRO A O 1
ATOM 1354 N N . SER A 1 164 ? -21.209 10.730 25.535 1.00 92.62 164 SER A N 1
ATOM 1355 C CA . SER A 1 164 ? -20.042 11.477 25.034 1.00 92.62 164 SER A CA 1
ATOM 1356 C C . SER A 1 164 ? -18.750 11.141 25.782 1.00 92.62 164 SER A C 1
ATOM 1358 O O . SER A 1 164 ? -17.706 10.989 25.156 1.00 92.62 164 SER A O 1
ATOM 1360 N N . GLU A 1 165 ? -18.833 10.926 27.096 1.00 92.75 165 GLU A N 1
ATOM 1361 C CA . GLU A 1 165 ? -17.704 10.515 27.946 1.00 92.75 165 GLU A CA 1
ATOM 1362 C C . GLU A 1 165 ? -17.057 9.215 27.452 1.00 92.75 165 GLU A C 1
ATOM 1364 O O . GLU A 1 165 ? -15.837 9.061 27.460 1.00 92.75 165 GLU A O 1
ATOM 1369 N N . MET A 1 166 ? -17.872 8.276 26.965 1.00 92.69 166 MET A N 1
ATOM 1370 C CA . MET A 1 166 ? -17.371 7.024 26.415 1.00 92.69 166 MET A CA 1
ATOM 1371 C C . MET A 1 166 ? -16.754 7.192 25.032 1.00 92.69 166 MET A C 1
ATOM 1373 O O . MET A 1 166 ? -15.763 6.533 24.725 1.00 92.69 166 MET A O 1
ATOM 1377 N N . ILE A 1 167 ? -17.336 8.056 24.198 1.00 94.44 167 ILE A N 1
ATOM 1378 C CA . ILE A 1 167 ? -16.770 8.392 22.889 1.00 94.44 167 ILE A CA 1
ATOM 1379 C C . ILE A 1 167 ? -15.370 8.976 23.084 1.00 94.44 167 ILE A C 1
ATOM 1381 O O . ILE A 1 167 ? -14.426 8.565 22.411 1.00 94.44 167 ILE A O 1
ATOM 1385 N N . GLU A 1 168 ? -15.221 9.891 24.041 1.00 94.75 168 GLU A N 1
ATOM 1386 C CA . GLU A 1 168 ? -13.931 10.467 24.408 1.00 94.75 168 GLU A CA 1
ATOM 1387 C C . GLU A 1 168 ? -12.963 9.400 24.920 1.00 94.75 168 GLU A C 1
ATOM 1389 O O . GLU A 1 168 ? -11.856 9.304 24.395 1.00 94.75 168 GLU A O 1
ATOM 1394 N N . ALA A 1 169 ? -13.384 8.545 25.857 1.00 95.06 169 ALA A N 1
ATOM 1395 C CA . ALA A 1 169 ? -12.542 7.475 26.388 1.00 95.06 169 ALA A CA 1
ATOM 1396 C C . ALA A 1 169 ? -12.055 6.506 25.292 1.00 95.06 169 ALA A C 1
ATOM 1398 O O . ALA A 1 169 ? -10.858 6.237 25.199 1.00 95.06 169 ALA A O 1
ATOM 1399 N N . ILE A 1 170 ? -12.939 6.050 24.397 1.00 95.44 170 ILE A N 1
ATOM 1400 C CA . ILE A 1 170 ? -12.577 5.183 23.260 1.00 95.44 170 ILE A CA 1
ATOM 1401 C C . ILE A 1 170 ? -11.598 5.899 22.315 1.00 95.44 170 ILE A C 1
ATOM 1403 O O . ILE A 1 170 ? -10.642 5.292 21.825 1.00 95.44 170 ILE A O 1
ATOM 1407 N N . ASN A 1 171 ? -11.789 7.201 22.089 1.00 95.31 171 ASN A N 1
ATOM 1408 C CA . ASN A 1 171 ? -10.904 8.014 21.256 1.00 95.31 171 ASN A CA 1
ATOM 1409 C C . ASN A 1 171 ? -9.520 8.275 21.870 1.00 95.31 171 ASN A C 1
ATOM 1411 O O . ASN A 1 171 ? -8.621 8.694 21.138 1.00 95.31 171 ASN A O 1
ATOM 1415 N N . GLN A 1 172 ? -9.313 8.004 23.161 1.00 95.06 172 GLN A N 1
ATOM 1416 C CA . GLN A 1 172 ? -7.991 8.067 23.795 1.00 95.06 172 GLN A CA 1
ATOM 1417 C C . GLN A 1 172 ? -7.226 6.737 23.737 1.00 95.06 172 GLN A C 1
ATOM 1419 O O . GLN A 1 172 ? -6.018 6.719 23.953 1.00 95.06 172 GLN A O 1
ATOM 1424 N N . ILE A 1 173 ? -7.878 5.621 23.390 1.00 95.00 173 ILE A N 1
ATOM 1425 C CA . ILE A 1 173 ? -7.207 4.317 23.306 1.00 95.00 173 ILE A CA 1
ATOM 1426 C C . ILE A 1 173 ? -6.304 4.281 22.071 1.00 95.00 173 ILE A C 1
ATOM 1428 O O . ILE A 1 173 ? -6.787 4.435 20.947 1.00 95.00 173 ILE A O 1
ATOM 1432 N N . GLU A 1 174 ? -5.001 4.062 22.263 1.00 95.06 174 GLU A N 1
ATOM 1433 C CA . GLU A 1 174 ? -4.006 3.958 21.180 1.00 95.06 174 GLU A CA 1
ATOM 1434 C C . GLU A 1 174 ? -3.725 2.510 20.739 1.00 95.06 174 GLU A C 1
ATOM 1436 O O . GLU A 1 174 ? -3.222 2.283 19.634 1.00 95.06 174 GLU A O 1
ATOM 1441 N N . ASP A 1 175 ? -4.062 1.518 21.571 1.00 95.56 175 ASP A N 1
ATOM 1442 C CA . ASP A 1 175 ? -3.851 0.105 21.252 1.00 95.56 175 ASP A CA 1
ATOM 1443 C C . ASP A 1 175 ? -5.031 -0.475 20.456 1.00 95.56 175 ASP A C 1
ATOM 1445 O O . ASP A 1 175 ? -6.133 -0.712 20.959 1.00 95.56 175 ASP A O 1
ATOM 1449 N N . VAL A 1 176 ? -4.768 -0.770 19.182 1.00 95.94 176 VAL A N 1
ATOM 1450 C CA . VAL A 1 176 ? -5.715 -1.412 18.260 1.00 95.94 176 VAL A CA 1
ATOM 1451 C C . VAL A 1 176 ? -6.193 -2.774 18.779 1.00 95.94 176 VAL A C 1
ATOM 1453 O O . VAL A 1 176 ? -7.316 -3.187 18.486 1.00 95.94 176 VAL A O 1
ATOM 1456 N N . SER A 1 177 ? -5.367 -3.498 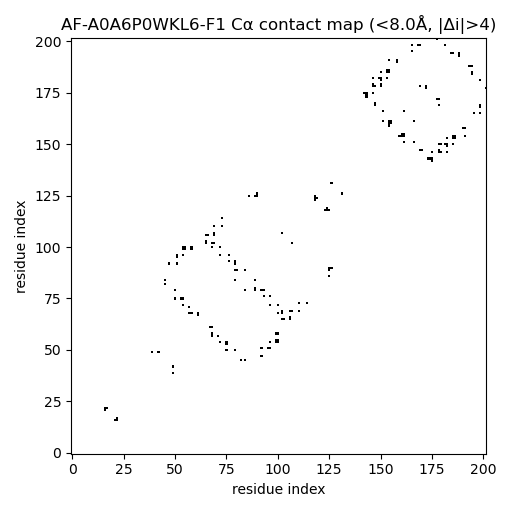19.532 1.00 95.88 177 SER A N 1
ATOM 1457 C CA . SER A 1 177 ? -5.706 -4.816 20.080 1.00 95.88 177 SER A CA 1
ATOM 1458 C C . SER A 1 177 ? -6.804 -4.706 21.133 1.00 95.88 177 SER A C 1
ATOM 1460 O O . SER A 1 177 ? -7.768 -5.476 21.084 1.00 95.88 177 SER A O 1
ATOM 1462 N N . VAL A 1 178 ? -6.694 -3.703 22.011 1.00 96.12 178 VAL A N 1
ATOM 1463 C CA . VAL A 1 178 ? -7.712 -3.362 23.012 1.00 96.12 178 VAL A CA 1
ATOM 1464 C C . VAL A 1 178 ? -9.007 -2.970 22.309 1.00 96.12 178 VAL A C 1
ATOM 1466 O O . VAL A 1 178 ? -10.045 -3.567 22.575 1.00 96.12 178 VAL A O 1
ATOM 1469 N N . LEU A 1 179 ? -8.955 -2.086 21.308 1.00 97.12 179 LEU A N 1
ATOM 1470 C CA . LEU A 1 179 ? -10.143 -1.695 20.533 1.00 97.12 179 LEU A CA 1
ATOM 1471 C C . LEU A 1 179 ? -10.822 -2.884 19.837 1.00 97.12 179 LEU A C 1
ATOM 1473 O O . LEU A 1 179 ? -12.044 -3.001 19.853 1.00 97.12 179 LEU A O 1
ATOM 1477 N N . LYS A 1 180 ? -10.055 -3.823 19.272 1.00 96.56 180 LYS A N 1
ATOM 1478 C CA . LYS A 1 180 ? -10.614 -5.052 18.680 1.00 96.56 180 LYS A CA 1
ATOM 1479 C C . LYS A 1 180 ? -11.265 -5.964 19.721 1.00 96.56 180 LYS A C 1
ATOM 1481 O O . LYS A 1 180 ? -12.228 -6.661 19.398 1.00 96.56 180 LYS A O 1
ATOM 1486 N N . GLN A 1 181 ? -10.731 -6.013 20.939 1.00 95.56 181 GLN A N 1
ATOM 1487 C CA . GLN A 1 181 ? -11.341 -6.749 22.043 1.00 95.56 181 GLN A CA 1
ATOM 1488 C C . GLN A 1 181 ? -12.634 -6.074 22.503 1.00 95.56 181 GLN A C 1
ATOM 1490 O O . GLN A 1 181 ? -13.655 -6.757 22.583 1.00 95.56 181 GLN A O 1
ATOM 1495 N N . LEU A 1 182 ? -12.603 -4.755 22.703 1.00 96.12 182 LEU A N 1
ATOM 1496 C CA . LEU A 1 182 ? -13.775 -3.947 23.023 1.00 96.12 182 LEU A CA 1
ATOM 1497 C C . LEU A 1 182 ? -14.865 -4.124 21.972 1.00 96.12 182 LEU A C 1
ATOM 1499 O O . LEU A 1 182 ? -16.009 -4.351 22.332 1.00 96.12 182 LEU A O 1
ATOM 1503 N N . HIS A 1 183 ? -14.517 -4.130 20.685 1.00 96.69 183 HIS A N 1
ATOM 1504 C CA . HIS A 1 183 ? -15.469 -4.378 19.604 1.00 96.69 183 HIS A CA 1
ATOM 1505 C C . HIS A 1 183 ? -16.153 -5.746 19.746 1.00 96.69 183 HIS A C 1
ATOM 1507 O O . HIS A 1 183 ? -17.375 -5.841 19.693 1.00 96.69 183 HIS A O 1
ATOM 1513 N N . ARG A 1 184 ? -15.387 -6.820 19.996 1.00 95.81 184 ARG A N 1
ATOM 1514 C CA . ARG A 1 184 ? -15.962 -8.161 20.221 1.00 95.81 184 ARG A CA 1
ATOM 1515 C C . ARG A 1 184 ? -16.866 -8.205 21.454 1.00 95.81 184 ARG A C 1
ATOM 1517 O O . ARG A 1 184 ? -17.914 -8.841 21.417 1.00 95.81 184 ARG A O 1
ATOM 1524 N N . GLN A 1 185 ? -16.470 -7.544 22.537 1.00 94.19 185 GLN A N 1
ATOM 1525 C CA . GLN A 1 185 ? -17.254 -7.498 23.772 1.00 94.19 185 GLN A CA 1
ATOM 1526 C C . GLN A 1 185 ? -18.510 -6.634 23.618 1.00 94.19 185 GLN A C 1
ATOM 1528 O O . GLN A 1 185 ? -19.572 -7.032 24.087 1.00 94.19 185 GLN A O 1
ATOM 1533 N N . ALA A 1 186 ? -18.428 -5.529 22.876 1.00 93.81 186 ALA A N 1
ATOM 1534 C CA . ALA A 1 186 ? -19.558 -4.675 22.523 1.00 93.81 186 ALA A CA 1
ATOM 1535 C C . ALA A 1 186 ? -20.643 -5.432 21.750 1.00 93.81 186 ALA A C 1
ATOM 1537 O O . ALA A 1 186 ? -21.801 -5.045 21.825 1.00 93.81 186 ALA A O 1
ATOM 1538 N N . ILE A 1 187 ? -20.305 -6.514 21.040 1.00 93.88 187 ILE A N 1
ATOM 1539 C CA . ILE A 1 187 ? -21.281 -7.392 20.375 1.00 93.88 187 ILE A CA 1
ATOM 1540 C C . ILE A 1 187 ? -21.979 -8.325 21.382 1.00 93.88 187 ILE A C 1
ATOM 1542 O O . ILE A 1 187 ? -23.162 -8.613 21.227 1.00 93.88 187 ILE A O 1
ATOM 1546 N N . ALA A 1 188 ? -21.264 -8.804 22.404 1.00 92.12 188 ALA A N 1
ATOM 1547 C CA . ALA A 1 188 ? -21.734 -9.861 23.306 1.00 92.12 188 ALA A CA 1
ATOM 1548 C C . ALA A 1 188 ? -22.421 -9.357 24.589 1.00 92.12 188 ALA A C 1
ATOM 1550 O O . ALA A 1 188 ? -23.282 -10.041 25.133 1.00 92.12 188 ALA A O 1
ATOM 1551 N N . ILE A 1 189 ? -22.027 -8.185 25.090 1.00 92.81 189 ILE A N 1
ATOM 1552 C CA . ILE A 1 189 ? -22.496 -7.618 26.365 1.00 92.81 189 ILE A CA 1
ATOM 1553 C C . ILE A 1 189 ? -23.999 -7.310 26.328 1.00 92.81 189 ILE A C 1
ATOM 1555 O O . ILE A 1 189 ? -24.526 -6.947 25.280 1.00 92.81 189 ILE A O 1
ATOM 1559 N N . SER A 1 190 ? -24.713 -7.426 27.450 1.00 90.19 190 SER A N 1
ATOM 1560 C CA . SER A 1 190 ? -26.180 -7.275 27.453 1.00 90.19 190 SER A CA 1
ATOM 1561 C C . SER A 1 190 ? -26.655 -5.838 27.672 1.00 90.19 190 SER A C 1
ATOM 1563 O O . SER A 1 190 ? -27.798 -5.523 27.346 1.00 90.19 190 SER A O 1
ATOM 1565 N N . SER A 1 191 ? -25.803 -4.956 28.204 1.00 91.62 191 SER A N 1
ATOM 1566 C CA . SER A 1 191 ? -26.192 -3.583 28.531 1.00 91.62 191 SER A CA 1
ATOM 1567 C C . SER A 1 191 ? -25.079 -2.552 28.339 1.00 91.62 191 SER A C 1
ATOM 1569 O O . SER A 1 191 ? -23.888 -2.854 28.390 1.00 91.62 191 SER A O 1
ATOM 1571 N N . MET A 1 192 ? -25.491 -1.293 28.188 1.00 89.62 192 MET A N 1
ATOM 1572 C CA . MET A 1 192 ? -24.586 -0.146 28.091 1.00 89.62 192 MET A CA 1
ATOM 1573 C C . MET A 1 192 ? -23.724 0.037 29.356 1.00 89.62 192 MET A C 1
ATOM 1575 O O . MET A 1 192 ? -22.545 0.374 29.270 1.00 89.62 192 MET A O 1
ATOM 1579 N N . VAL A 1 193 ? -24.302 -0.229 30.534 1.00 91.06 193 VAL A N 1
ATOM 1580 C CA . VAL A 1 193 ? -23.642 -0.070 31.843 1.00 91.06 193 VAL A CA 1
ATOM 1581 C C . VAL A 1 193 ? -22.500 -1.072 32.019 1.00 91.06 193 VAL A C 1
ATOM 1583 O O . VAL A 1 193 ? -21.417 -0.702 32.468 1.00 91.06 193 VAL A O 1
ATOM 1586 N N . GLU A 1 194 ? -22.712 -2.331 31.625 1.00 91.88 194 GLU A N 1
ATOM 1587 C CA . GLU A 1 194 ? -21.666 -3.365 31.640 1.00 91.88 194 GLU A CA 1
ATOM 1588 C C . GLU A 1 194 ? -20.487 -2.983 30.739 1.00 91.88 194 GLU A C 1
ATOM 1590 O O . GLU A 1 194 ? -19.327 -3.155 31.115 1.00 91.88 194 GLU A O 1
ATOM 1595 N N . PHE A 1 195 ? -20.770 -2.414 29.563 1.00 93.06 195 PHE A N 1
ATOM 1596 C CA . PHE A 1 195 ? -19.718 -1.957 28.662 1.00 93.06 195 PHE A CA 1
ATOM 1597 C C . PHE A 1 195 ? -18.921 -0.789 29.259 1.00 93.06 195 PHE A C 1
ATOM 1599 O O . PHE A 1 195 ? -17.695 -0.774 29.168 1.00 93.06 195 PHE A O 1
ATOM 1606 N N . GLN A 1 196 ? -19.589 0.166 29.910 1.00 90.50 196 GLN A N 1
ATOM 1607 C CA . GLN A 1 196 ? -18.921 1.289 30.571 1.00 90.50 196 GLN A CA 1
ATOM 1608 C C . GLN A 1 196 ? -17.973 0.820 31.687 1.00 90.50 196 GLN A C 1
ATOM 1610 O O . GLN A 1 196 ? -16.851 1.315 31.796 1.00 90.50 196 GLN A O 1
ATOM 1615 N N . GLN A 1 197 ? -18.389 -0.167 32.486 1.00 90.44 197 GLN A N 1
ATOM 1616 C CA . GLN A 1 197 ? -17.526 -0.770 33.506 1.00 90.44 197 GLN A CA 1
ATOM 1617 C C . GLN A 1 197 ? -16.294 -1.425 32.882 1.00 90.44 197 GLN A C 1
ATOM 1619 O O . GLN A 1 197 ? -15.186 -1.262 33.388 1.00 90.44 197 GLN A O 1
ATOM 1624 N N . LEU A 1 198 ? -16.467 -2.117 31.760 1.00 90.69 198 LEU A N 1
ATOM 1625 C CA . LEU A 1 198 ? -15.363 -2.749 31.052 1.00 90.69 198 LEU A CA 1
ATOM 1626 C C . LEU A 1 198 ? -14.375 -1.715 30.499 1.00 90.69 198 LEU A C 1
ATOM 1628 O O . LEU A 1 198 ? -13.164 -1.865 30.660 1.00 90.69 198 LEU A O 1
ATOM 1632 N N . LEU A 1 199 ? -14.891 -0.641 29.898 1.00 90.00 199 LEU A N 1
ATOM 1633 C CA . LEU A 1 199 ? -14.083 0.455 29.369 1.00 90.00 199 LEU A CA 1
ATOM 1634 C C . LEU A 1 199 ? -13.234 1.117 30.462 1.00 90.00 199 LEU A C 1
ATOM 1636 O O . LEU A 1 199 ? -12.097 1.475 30.202 1.00 90.00 199 LEU A O 1
ATOM 1640 N N . SER A 1 200 ? -13.743 1.219 31.695 1.00 86.19 200 SER A N 1
ATOM 1641 C CA . SER A 1 200 ? -12.976 1.767 32.826 1.00 86.19 200 SER A CA 1
ATOM 1642 C C . SER A 1 200 ? -11.799 0.892 33.290 1.00 86.19 200 SER A C 1
ATOM 1644 O O . SER A 1 200 ? -10.942 1.364 34.033 1.00 86.19 200 SER A O 1
ATOM 1646 N N . GLN A 1 201 ? -11.764 -0.380 32.877 1.00 80.38 201 GLN A N 1
ATOM 1647 C CA . GLN A 1 201 ? -10.723 -1.356 33.228 1.00 80.38 201 GLN A CA 1
ATOM 1648 C C . GLN A 1 201 ? -9.705 -1.587 32.100 1.00 80.38 201 GLN A C 1
ATOM 1650 O O . GLN A 1 201 ? -8.769 -2.366 32.287 1.00 80.38 201 GLN A O 1
ATOM 1655 N N . SER A 1 202 ? -9.925 -0.971 30.936 1.00 71.25 202 SER A N 1
ATOM 1656 C CA . SER A 1 202 ? -9.152 -1.158 29.699 1.00 71.25 202 SER A CA 1
ATOM 1657 C C . SER A 1 202 ? -8.183 -0.005 29.473 1.00 71.25 202 SER A C 1
ATOM 1659 O O . SER A 1 202 ? -7.073 -0.281 28.969 1.00 71.25 202 SER A O 1
#

Nearest PDB structures (foldseek):
  3uum-assembly2_B  TM=3.141E-01  e=7.667E+00  Rattus norvegicus

Solvent-accessible surface area (backbone atoms only — not comparable to full-atom values): 11926 Å² total; per-residue (Å²): 137,87,84,82,80,85,80,88,85,81,90,72,66,68,69,61,39,61,76,70,53,51,59,57,54,51,53,52,49,51,47,51,51,50,51,52,56,56,66,50,65,74,52,65,95,79,46,67,65,57,57,53,52,51,47,53,52,46,43,64,76,26,63,98,32,60,71,59,38,48,54,52,52,48,56,52,51,51,50,55,68,75,42,93,61,56,68,69,57,44,45,56,52,49,53,51,48,52,68,68,54,72,56,60,67,75,55,42,52,58,48,51,55,53,49,53,53,52,26,62,79,67,72,53,70,82,63,53,73,65,56,53,51,50,51,54,49,49,52,52,50,51,53,42,48,51,37,44,50,52,33,52,49,46,40,31,75,76,61,68,68,70,58,67,71,54,54,52,54,53,70,66,60,82,54,54,69,58,35,53,49,49,33,58,45,56,70,69,58,92,48,72,66,64,50,53,58,50,60,77,75,108